Protein 7TGQ (pdb70)

Secondary structure (DSSP, 8-state):
--BB-HHHHTT--TTGGG-SSB--SSSEEEEEEETTEEEE-S-HHHHHHHHT-TT--EEEETTEEEETTTTEETTEEEEEEEPPBGGGS-TT-TTSB-EEEEEE-TTS-EEETT---S--HHHHHHHHHH-TT-EEEEEETTEEEEEETTTTEEEETTT--EEEEEEEEPP--HHHHHHHH-

Foldseek 3Di:
DLAEDLQCLAVHDPCPPNDPYHHDNAQKFKWWQDPNDTHGDDCVQQVQVQQQAPVHQWDCDDNWIAGNVQQAIPHIHMDMRGHAAPLVDDPVSVRHWDKWKWWADPVGDTDTCVVVKPDGSSRVVVCCVVPVQDWDWIDDDNWIWIAGNVQQWIAGPPVRDIIHMDMGTDHDDSVVSVVVND

Radius of gyration: 17.86 Å; Cα contacts (8 Å, |Δi|>4): 336; chains: 1; bounding box: 48×46×39 Å

B-factor: mean 36.48, std 16.71, range [8.72, 125.63]

Solvent-accessible surface area: 10394 Å² total; per-residue (Å²): 99,62,59,0,3,30,76,80,2,87,206,37,22,114,98,69,87,94,21,84,84,30,59,22,84,5,9,2,47,0,12,8,59,107,70,108,86,86,59,53,12,148,107,15,64,75,0,1,121,10,22,14,62,25,56,69,54,107,14,90,11,72,113,102,88,1,40,4,172,106,55,27,4,92,97,35,52,8,65,32,13,22,3,18,8,28,52,63,88,87,105,132,32,80,7,22,9,67,21,18,0,25,60,69,36,102,95,47,74,55,47,75,6,28,128,121,18,97,6,72,11,48,113,0,2,53,65,55,78,97,64,84,64,16,77,8,96,11,81,24,63,106,154,60,32,81,0,23,4,150,41,50,47,9,26,15,95,92,74,155,70,111,66,72,9,27,38,26,1,60,51,33,21,73,168,97,1,95,89,51,79,232

Organism: Homo sapiens (NCBI:txid9606)

GO terms:
  GO:0005737 cytoplasm (C, IDA)
  GO:0045071 negative regulation of viral genome replication (P, IDA)
  GO:0032727 positive regulation of interferon-alpha production (P, IDA)
  GO:0032728 positive regulation of interferon-beta production (P, IDA)
  GO:0043123 positive regulation of canonical NF-kappaB signal transduction (P, IMP)
  GO:1900246 positive regulation of RIG-I signaling pathway (P, IMP)
  GO:0005515 protein binding (F, IPI)
  GO:0009615 response to virus (P, IDA)
  GO:0061014 positive regulation of mRNA catabolic process (P, IDA)
  GO:0005737 cytoplasm (C, EXP)
  GO:0045296 cadherin binding (F, HDA)
  GO:0005829 cytosol (C, IDA)
  GO:0003723 RNA binding (F, HDA)

InterPro domains:
  IPR000571 Zinc finger, CCCH-type [PS50103] (173-194)
  IPR004170 WWE domain [PF02825] (607-679)
  IPR004170 WWE domain [PS50918] (594-681)
  IPR012317 Poly(ADP-ribose) polymerase, catalytic domain [PF00644] (739-852)
  IPR012317 Poly(ADP-ribose) polymerase, catalytic domain [PS51059] (716-902)
  IPR036388 Winged helix-like DNA-binding domain superfamily [G3DSA:1.10.10.10] (1-70)
  IPR037197 WWE domain superfamily [G3DSA:3.30.720.50] (599-689)
  IPR037197 WWE domain superfamily [SSF117839] (595-688)
  IPR040954 ZAP, zinc finger [PF18633] (143-170)
  IPR041360 ZAP, helix turn helix N-terminal domain [PF18606] (5-66)
  IPR051712 Mono-ADP-ribosyltransferase and antiviral protein [PTHR45740] (1-901)
  IPR057602 PARP12-like, CCCH zinc finger tandem [PF25261] (71-117)

CATH classification: 3.30.720.50

Sequence (182 aa):
SEEICLDHLCKGCPLNGSCSKVHFHLPYRWQMLIGKTWTDFEHMETIEKGYCNPGIHLCSVGSYTINFRVMSCDSFPIRRLSTPSSVTKPANSVFTTKWIWYWKNESGTWIQYGENSNVDSSYLESLYQSCPRGVVPFQAGSRNYELSFQGMIQTNIASKTQKDVIRRPTFVPQWYVQQMKR

Structure (mmCIF, N/CA/C/O backbone):
data_7TGQ
#
_entry.id   7TGQ
#
_cell.length_a   89.958
_cell.length_b   89.958
_cell.length_c   52.807
_cell.angle_alpha   90.000
_cell.angle_beta   90.000
_cell.angle_gamma   120.000
#
_symmetry.space_group_name_H-M   'P 3 2 1'
#
loop_
_entity.id
_entity.type
_entity.pdbx_description
1 polymer 'Zinc finger CCCH-type antiviral protein 1'
2 non-polymer 'ZINC ION'
3 non-polymer ADENOSINE-5-DIPHOSPHORIBOSE
4 non-polymer 'ACETATE ION'
5 water water
#
loop_
_atom_site.group_PDB
_atom_site.id
_atom_site.type_symbol
_atom_site.label_atom_id
_atom_site.label_alt_id
_atom_site.label_comp_id
_atom_site.label_asym_id
_atom_site.label_entity_id
_atom_site.label_seq_id
_atom_site.pdbx_PDB_ins_code
_atom_site.Cartn_x
_atom_site.Cartn_y
_atom_site.Cartn_z
_atom_site.occupancy
_atom_site.B_iso_or_equiv
_atom_site.auth_seq_id
_atom_site.auth_comp_id
_atom_site.auth_asym_id
_atom_site.auth_atom_id
_atom_site.pdbx_PDB_model_num
ATOM 1 N N . SER A 1 12 ? 19.97297 -7.53854 -7.95961 1.000 63.47512 509 SER A N 1
ATOM 2 C CA . SER A 1 12 ? 21.44327 -7.55109 -7.83804 1.000 55.94251 509 SER A CA 1
ATOM 3 C C . SER A 1 12 ? 22.07103 -8.36897 -8.96952 1.000 50.01411 509 SER A C 1
ATOM 4 O O . SER A 1 12 ? 21.49555 -9.35367 -9.44404 1.000 54.13984 509 SER A O 1
ATOM 7 N N . GLU A 1 13 ? 23.24248 -7.92985 -9.42621 1.000 47.40939 510 GLU A N 1
ATOM 8 C CA . GLU A 1 13 ? 23.98971 -8.60842 -10.47819 1.000 41.06781 510 GLU A CA 1
ATOM 9 C C . GLU A 1 13 ? 25.21980 -9.34497 -9.92636 1.000 43.72944 510 GLU A C 1
ATOM 10 O O . GLU A 1 13 ? 26.17458 -9.62260 -10.67800 1.000 37.11421 510 GLU A O 1
ATOM 14 N N . GLU A 1 14 ? 25.19667 -9.69160 -8.63423 1.000 34.40902 511 GLU A N 1
ATOM 15 C CA . GLU A 1 14 ? 26.32940 -10.25614 -7.92104 1.000 31.78317 511 GLU A CA 1
ATOM 16 C C . GLU A 1 14 ? 26.12076 -11.74782 -7.68582 1.000 33.85972 511 GLU A C 1
ATOM 17 O O . GLU A 1 14 ? 25.13625 -12.14831 -7.05595 1.000 31.04745 511 GLU A O 1
ATOM 29 N N . ILE A 1 15 ? 27.07660 -12.56415 -8.14640 1.000 27.65937 512 ILE A N 1
ATOM 30 C CA . ILE A 1 15 ? 26.98459 -14.00237 -7.94632 1.000 23.36109 512 ILE A CA 1
ATOM 31 C C . ILE A 1 15 ? 27.13220 -14.32213 -6.46088 1.000 26.77365 512 ILE A C 1
ATOM 32 O O . ILE A 1 15 ? 28.03868 -13.83538 -5.76935 1.000 24.18629 512 ILE A O 1
ATOM 48 N N . CYS A 1 16 ? 26.23074 -15.14881 -5.96267 1.000 23.11550 513 CYS A N 1
ATOM 49 C CA . CYS A 1 16 ? 26.16942 -15.47588 -4.54496 1.000 26.28627 513 CYS A CA 1
ATOM 50 C C . CYS A 1 16 ? 27.33828 -16.33700 -4.13411 1.000 22.62245 513 CYS A C 1
ATOM 51 O O . CYS A 1 16 ? 27.55628 -17.39010 -4.73071 1.000 21.28853 513 CYS A O 1
ATOM 58 N N . LEU A 1 17 ? 28.08575 -15.88532 -3.10799 1.000 25.74253 514 LEU A N 1
ATOM 59 C CA . LEU A 1 17 ? 29.21144 -16.66318 -2.59677 1.000 25.93469 514 LEU A CA 1
ATOM 60 C C . LEU A 1 17 ? 28.72786 -17.89205 -1.83802 1.000 28.25103 514 LEU A C 1
ATOM 61 O O . LEU A 1 17 ? 29.31552 -18.97828 -1.95103 1.000 22.96128 514 LEU A O 1
ATOM 77 N N . ASP A 1 18 ? 27.64991 -17.74317 -1.07124 1.000 26.45178 515 ASP A N 1
ATOM 78 C CA . ASP A 1 18 ? 27.18700 -18.85048 -0.24442 1.000 28.37426 515 ASP A CA 1
ATOM 79 C C . ASP A 1 18 ? 26.76409 -20.03655 -1.09730 1.000 26.89131 515 ASP A C 1
ATOM 80 O O . ASP A 1 18 ? 27.04217 -21.19015 -0.74450 1.000 24.71664 515 ASP A O 1
ATOM 89 N N . HIS A 1 19 ? 26.09015 -19.77443 -2.22254 1.000 24.23347 516 HIS A N 1
ATOM 90 C CA . HIS A 1 19 ? 25.64149 -20.86714 -3.08202 1.000 26.05510 516 HIS A CA 1
ATOM 91 C C . HIS A 1 19 ? 26.81113 -21.68286 -3.60625 1.000 25.63956 516 HIS A C 1
ATOM 92 O O . HIS A 1 19 ? 26.67055 -22.88395 -3.86749 1.000 23.14754 516 HIS A O 1
ATOM 106 N N . LEU A 1 20 ? 27.95762 -21.04443 -3.81950 1.000 26.66208 517 LEU A N 1
ATOM 107 C CA . LEU A 1 20 ? 29.11239 -21.74833 -4.35668 1.000 21.61687 517 LEU A CA 1
ATOM 108 C C . LEU A 1 20 ? 29.75830 -22.60367 -3.28982 1.000 25.05323 517 LEU A C 1
ATOM 109 O O . LEU A 1 20 ? 30.39160 -23.62213 -3.61219 1.000 22.52919 517 LEU A O 1
ATOM 125 N N . CYS A 1 21 ? 29.64113 -22.19494 -2.03798 1.000 22.23960 518 CYS A N 1
ATOM 126 C CA . CYS A 1 21 ? 30.41488 -22.82351 -0.97745 1.000 27.10885 518 CYS A CA 1
ATOM 127 C C . CYS A 1 21 ? 29.49122 -23.78059 -0.21768 1.000 30.93532 518 CYS A C 1
ATOM 128 O O . CYS A 1 21 ? 29.04745 -24.78574 -0.76548 1.000 25.22473 518 CYS A O 1
ATOM 136 N N . LYS A 1 22 ? 29.17174 -23.48221 1.03165 1.000 3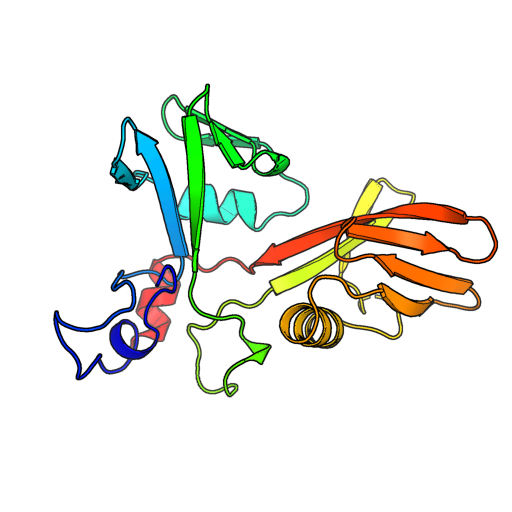0.66479 519 LYS A N 1
ATOM 137 C CA . LYS A 1 22 ? 28.39244 -24.44503 1.80726 1.000 45.36926 519 LYS A CA 1
ATOM 138 C C . LYS A 1 22 ? 26.91517 -24.44083 1.41041 1.000 39.06142 519 LYS A C 1
ATOM 139 O O . LYS A 1 22 ? 26.25489 -25.49006 1.47058 1.000 43.71127 519 LYS A O 1
ATOM 158 N N . GLY A 1 23 ? 26.38618 -23.31015 1.00727 1.000 34.93405 520 GLY A N 1
ATOM 159 C CA . GLY A 1 23 ? 25.01617 -23.22934 0.53064 1.000 33.83691 520 GLY A CA 1
ATOM 160 C C . GLY A 1 23 ? 24.35338 -21.94857 0.98296 1.000 33.20470 520 GLY A C 1
ATOM 161 O O . GLY A 1 23 ? 24.65054 -21.40600 2.04917 1.000 34.39367 520 GLY A O 1
ATOM 165 N N . CYS A 1 24 ? 23.44520 -21.44403 0.15144 1.000 35.32072 521 CYS A N 1
ATOM 166 C CA . CYS A 1 24 ? 22.73010 -20.20929 0.45812 1.000 36.44697 521 CYS A CA 1
ATOM 167 C C . CYS A 1 24 ? 21.46567 -20.52921 1.24418 1.000 43.56466 521 CYS A C 1
ATOM 168 O O . CYS A 1 24 ? 20.57185 -21.21933 0.71378 1.000 42.69673 521 CYS A O 1
ATOM 175 N N . PRO A 1 25 ? 21.33031 -20.04700 2.47526 1.000 45.61794 522 PRO A N 1
ATOM 176 C CA . PRO A 1 25 ? 20.08679 -20.30884 3.21602 1.000 46.68008 522 PRO A CA 1
ATOM 177 C C . PRO A 1 25 ? 18.85178 -19.71729 2.55601 1.000 54.44492 522 PRO A C 1
ATOM 178 O O . PRO A 1 25 ? 17.74984 -20.25797 2.72330 1.000 58.63173 522 PRO A O 1
ATOM 189 N N . LEU A 1 26 ? 19.00258 -18.62412 1.80348 1.000 51.62229 523 LEU A N 1
ATOM 190 C CA . LEU A 1 26 ? 17.86002 -17.95059 1.20081 1.000 54.95350 523 LEU A CA 1
ATOM 191 C C . LEU A 1 26 ? 17.22089 -18.75632 0.06831 1.000 57.36009 523 LEU A C 1
ATOM 192 O O . LEU A 1 26 ? 16.14726 -18.37384 -0.41582 1.000 55.39149 523 LEU A O 1
ATOM 208 N N . ASN A 1 27 ? 17.84557 -19.84432 -0.36978 1.000 51.77811 524 ASN A N 1
ATOM 209 C CA . ASN A 1 27 ? 17.24800 -20.74049 -1.36333 1.000 60.29653 524 ASN A CA 1
ATOM 210 C C . ASN A 1 27 ? 16.88216 -19.90199 -2.58482 1.000 56.63687 524 ASN A C 1
ATOM 211 O O . ASN A 1 27 ? 17.69796 -19.07284 -3.00704 1.000 56.43475 524 ASN A O 1
ATOM 215 N N . GLY A 1 28 ? 15.69236 -20.07138 -3.15948 1.000 59.08868 525 GLY A N 1
ATOM 216 C CA . GLY A 1 28 ? 15.30961 -19.37644 -4.37826 1.000 65.37828 525 GLY A CA 1
ATOM 217 C C . GLY A 1 28 ? 14.87716 -17.93720 -4.22328 1.000 60.47843 525 GLY A C 1
ATOM 218 O O . GLY A 1 28 ? 14.55697 -17.28170 -5.22005 1.000 58.41645 525 GLY A O 1
ATOM 222 N N . SER A 1 29 ? 14.86088 -17.41740 -2.99771 1.000 64.80936 526 SER A N 1
ATOM 223 C CA . SER A 1 29 ? 14.49045 -16.03470 -2.73925 1.000 61.06850 526 SER A CA 1
ATOM 224 C C . SER A 1 29 ? 15.69912 -15.13052 -2.53048 1.000 63.03558 526 SER A C 1
ATOM 225 O O . SER A 1 29 ? 15.52417 -13.95366 -2.20213 1.000 53.82106 526 SER A O 1
ATOM 233 N N . CYS A 1 30 ? 16.91786 -15.65401 -2.70280 1.000 65.60281 527 CYS A N 1
ATOM 234 C CA . CYS A 1 30 ? 18.11509 -14.81768 -2.63130 1.000 61.16695 527 CYS A CA 1
ATOM 235 C C . CYS A 1 30 ? 18.06293 -13.73594 -3.70366 1.000 48.71920 527 CYS A C 1
ATOM 236 O O . CYS A 1 30 ? 17.71426 -13.99875 -4.85591 1.000 44.65126 527 CYS A O 1
ATOM 243 N N . SER A 1 31 ? 18.40448 -12.51150 -3.31537 1.000 46.80632 528 SER A N 1
ATOM 244 C CA . SER A 1 31 ? 18.47442 -11.42424 -4.28363 1.000 46.88601 528 SER A CA 1
ATOM 245 C C . SER A 1 31 ? 19.63308 -11.59405 -5.25543 1.000 49.25158 528 SER A C 1
ATOM 246 O O . SER A 1 31 ? 19.60150 -11.01456 -6.34975 1.000 48.32639 528 SER A O 1
ATOM 254 N N . LYS A 1 32 ? 20.62804 -12.41137 -4.90175 1.000 46.47112 529 LYS A N 1
ATOM 255 C CA . LYS A 1 32 ? 21.83706 -12.57341 -5.69391 1.000 42.60009 529 LYS A CA 1
ATOM 256 C C . LYS A 1 32 ? 21.66233 -13.66197 -6.75300 1.000 40.51255 529 LYS A C 1
ATOM 257 O O . LYS A 1 32 ? 20.71775 -14.46044 -6.73527 1.000 40.00899 529 LYS A O 1
ATOM 276 N N . VAL A 1 33 ? 22.59481 -13.67845 -7.69268 1.000 40.16798 530 VAL A N 1
ATOM 277 C CA . VAL A 1 33 ? 22.60125 -14.67795 -8.74603 1.000 33.13917 530 VAL A CA 1
ATOM 278 C C . VAL A 1 33 ? 23.21884 -15.96917 -8.22669 1.000 33.39554 530 VAL A C 1
ATOM 279 O O . VAL A 1 33 ? 24.24958 -15.96574 -7.55314 1.000 33.88037 530 VAL A O 1
ATOM 292 N N . HIS A 1 34 ? 22.60775 -17.09425 -8.56510 1.000 34.72614 531 HIS A N 1
ATOM 293 C CA . HIS A 1 34 ? 23.12121 -18.41232 -8.19650 1.000 30.55370 531 HIS A CA 1
ATOM 294 C C . HIS A 1 34 ? 23.60552 -19.07897 -9.47056 1.000 32.93263 531 HIS A C 1
ATOM 295 O O . HIS A 1 34 ? 22.80918 -19.32930 -10.38087 1.000 31.21978 531 HIS A O 1
ATOM 309 N N . PHE A 1 35 ? 24.91113 -19.34963 -9.53352 1.000 23.82318 532 PHE A N 1
ATOM 310 C CA . PHE A 1 35 ? 25.53344 -19.93366 -10.69994 1.000 21.33669 532 PHE A CA 1
ATOM 311 C C . PHE A 1 35 ? 26.64589 -20.83163 -10.20002 1.000 25.20002 532 PHE A C 1
ATOM 312 O O . PHE A 1 35 ? 27.17252 -20.63028 -9.09637 1.000 22.93886 532 PHE A O 1
ATOM 329 N N . HIS A 1 36 ? 26.98384 -21.84367 -11.01176 1.000 25.17788 533 HIS A N 1
ATOM 330 C CA . HIS A 1 36 ? 27.93266 -22.84325 -10.55150 1.000 22.72097 533 HIS A CA 1
ATOM 331 C C . HIS A 1 36 ? 29.37999 -22.34908 -10.64994 1.000 20.50790 533 HIS A C 1
ATOM 332 O O . HIS A 1 36 ? 30.28815 -23.03639 -10.17772 1.000 17.97150 533 HIS A O 1
ATOM 346 N N . LEU A 1 37 ? 29.62523 -21.20226 -11.28916 1.000 21.20888 534 LEU A N 1
ATOM 347 C CA . LEU A 1 37 ? 30.94140 -20.61908 -11.45115 1.000 16.38164 534 LEU A CA 1
ATOM 348 C C . LEU A 1 37 ? 30.97763 -19.24338 -10.80103 1.000 19.19695 534 LEU A C 1
ATOM 349 O O . LEU A 1 37 ? 29.93520 -18.59526 -10.64258 1.000 21.38090 534 LEU A O 1
ATOM 365 N N . PRO A 1 38 ? 32.16267 -18.75312 -10.43529 1.000 16.96737 535 PRO A N 1
ATOM 366 C CA . PRO A 1 38 ? 32.26158 -17.39335 -9.92469 1.000 18.43990 535 PRO A CA 1
ATOM 367 C C . PRO A 1 38 ? 32.20486 -16.32664 -11.00136 1.000 18.33544 535 PRO A C 1
ATOM 368 O O . PRO A 1 38 ? 32.43868 -15.16193 -10.68764 1.000 14.80728 535 PRO A O 1
ATOM 379 N N . TYR A 1 39 ? 32.01772 -16.70009 -12.26339 1.000 20.09415 536 TYR A N 1
ATOM 380 C CA . TYR A 1 39 ? 31.81163 -15.76077 -13.35785 1.000 21.70793 536 TYR A CA 1
ATOM 381 C C . TYR A 1 39 ? 30.66590 -16.28700 -14.21830 1.000 27.09054 536 TYR A C 1
ATOM 382 O O . TYR A 1 39 ? 30.45266 -17.50387 -14.32021 1.000 23.30135 536 TYR A O 1
ATOM 400 N N . ARG A 1 40 ? 29.90207 -15.37039 -14.80189 1.000 23.16058 537 ARG A N 1
ATOM 401 C CA . ARG A 1 40 ? 28.83765 -15.75897 -15.74416 1.000 27.87973 537 ARG A CA 1
ATOM 402 C C . ARG A 1 40 ? 28.80716 -14.80711 -16.93078 1.000 25.29128 537 ARG A C 1
AT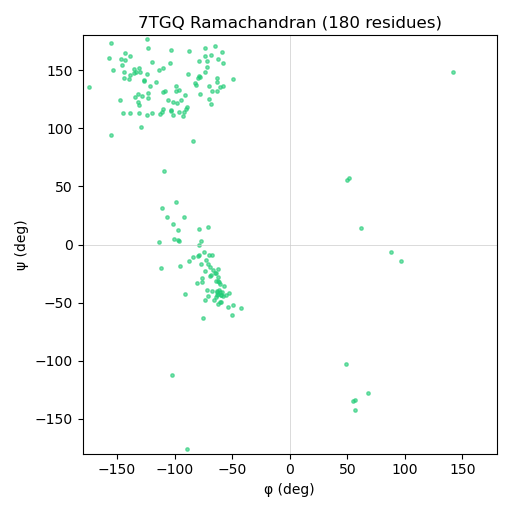OM 403 O O . ARG A 1 40 ? 28.47276 -13.63046 -16.77971 1.000 26.76934 537 ARG A O 1
ATOM 424 N N . TRP A 1 41 ? 29.14370 -15.31164 -18.09994 1.000 23.22267 538 TRP A N 1
ATOM 425 C CA . TRP A 1 41 ? 29.25630 -14.48967 -19.29926 1.000 24.70053 538 TRP A CA 1
ATOM 426 C C . TRP A 1 41 ? 27.95609 -14.57813 -20.08092 1.000 37.70291 538 TRP A C 1
ATOM 427 O O . TRP A 1 41 ? 27.44986 -15.68561 -20.32444 1.000 31.34005 538 TRP A O 1
ATOM 448 N N . GLN A 1 42 ? 27.43778 -13.41717 -20.50675 1.000 36.72967 539 GLN A N 1
ATOM 449 C CA . GLN A 1 42 ? 26.10367 -13.34887 -21.09495 1.000 40.76361 539 GLN A CA 1
ATOM 450 C C . GLN A 1 42 ? 26.04602 -12.32057 -22.21860 1.000 44.38617 539 GLN A C 1
ATOM 451 O O . GLN A 1 42 ? 26.76041 -11.31632 -22.19142 1.000 36.44875 539 GLN A O 1
ATOM 465 N N . MET A 1 43 ? 25.18725 -12.60171 -23.21490 1.000 48.65363 540 MET A N 1
ATOM 466 C CA . MET A 1 43 ? 24.87750 -11.70588 -24.32207 1.000 47.47075 540 MET A CA 1
ATOM 467 C C . MET A 1 43 ? 23.45191 -11.20460 -24.15981 1.000 52.59684 540 MET A C 1
ATOM 468 O O . MET A 1 43 ? 22.60791 -11.87905 -23.55791 1.000 52.25016 540 MET A O 1
ATOM 472 N N . LEU A 1 44 ? 23.18684 -10.00221 -24.67703 1.000 55.48564 541 LEU A N 1
ATOM 473 C CA . LEU A 1 44 ? 21.86202 -9.39035 -24.57133 1.000 57.05815 541 LEU A CA 1
ATOM 474 C C . LEU A 1 44 ? 21.14635 -9.56680 -25.90378 1.000 57.70878 541 LEU A C 1
ATOM 475 O O . LEU A 1 44 ? 21.55346 -8.97426 -26.90886 1.000 60.75466 541 LEU A O 1
ATOM 491 N N . ILE A 1 45 ? 20.10275 -10.39992 -25.91030 1.000 60.78844 542 ILE A N 1
ATOM 492 C CA . ILE A 1 45 ? 19.28771 -10.67129 -27.09441 1.000 65.73915 542 ILE A CA 1
ATOM 493 C C . ILE A 1 45 ? 17.87263 -10.24176 -26.75140 1.000 66.28015 542 ILE A C 1
ATOM 494 O O . ILE A 1 45 ? 17.22097 -10.84599 -25.88580 1.000 64.06553 542 ILE A O 1
ATOM 510 N N . GLY A 1 46 ? 17.40146 -9.19872 -27.41813 1.000 63.95681 543 GLY A N 1
ATOM 511 C CA . GLY A 1 46 ? 16.10411 -8.66073 -27.07014 1.000 68.56532 543 GLY A CA 1
ATOM 512 C C . GLY A 1 46 ? 16.18187 -8.03374 -25.70570 1.000 61.86646 543 GLY A C 1
ATOM 513 O O . GLY A 1 46 ? 17.04853 -7.19152 -25.45019 1.000 59.80064 543 GLY A O 1
ATOM 517 N N . LYS A 1 47 ? 15.26147 -8.43093 -24.81999 1.000 62.77453 544 LYS A N 1
ATOM 518 C CA . LYS A 1 47 ? 15.24345 -7.97201 -23.43814 1.000 59.79708 544 LYS A CA 1
ATOM 519 C C . LYS A 1 47 ? 15.59227 -9.10716 -22.48049 1.000 65.53630 544 LYS A C 1
ATOM 520 O O . LYS A 1 47 ? 15.10371 -9.14625 -21.34693 1.000 63.72648 544 LYS A O 1
ATOM 524 N N . THR A 1 48 ? 16.42972 -10.04514 -22.93082 1.000 67.63675 545 THR A N 1
ATOM 525 C CA . THR A 1 48 ? 16.85008 -11.18557 -22.12125 1.000 65.99914 545 THR A CA 1
ATOM 526 C C . THR A 1 48 ? 18.35835 -11.38162 -22.23923 1.000 57.72897 545 THR A C 1
ATOM 527 O O . THR A 1 48 ? 18.89874 -11.45883 -23.35110 1.000 54.02843 545 THR A O 1
ATOM 538 N N . TRP A 1 49 ? 19.02973 -11.43306 -21.08807 1.000 53.74396 546 TRP A N 1
ATOM 539 C CA . TRP A 1 49 ? 20.43995 -11.78273 -21.03186 1.000 47.85043 546 TRP A CA 1
ATOM 540 C C . TRP A 1 49 ? 20.59337 -13.29242 -21.17326 1.000 45.01233 546 TRP A C 1
ATOM 541 O O . TRP A 1 49 ? 19.93820 -14.07108 -20.46255 1.000 40.82371 546 TRP A O 1
ATOM 562 N N . THR A 1 50 ? 21.46503 -13.70852 -22.07677 1.000 40.94341 547 THR A N 1
ATOM 563 C CA . THR A 1 50 ? 21.57126 -15.11348 -22.45144 1.000 45.08636 547 THR A CA 1
ATOM 564 C C . THR A 1 50 ? 22.98347 -15.63179 -22.22792 1.000 43.76739 547 THR A C 1
ATOM 565 O O . THR A 1 50 ? 23.95380 -15.02098 -22.68887 1.000 44.24658 547 THR A O 1
ATOM 576 N N . ASP A 1 51 ? 23.08619 -16.77208 -21.54642 1.000 44.00543 548 ASP A N 1
ATOM 577 C CA . ASP A 1 51 ? 24.38179 -17.37482 -21.22996 1.000 35.58556 548 ASP A CA 1
ATOM 578 C C . ASP A 1 51 ? 25.10282 -17.77203 -22.49464 1.000 36.17186 548 ASP A C 1
ATOM 579 O O . ASP A 1 51 ? 24.51814 -18.40464 -23.36755 1.000 44.35375 548 ASP A O 1
ATOM 588 N N . PHE A 1 52 ? 26.37526 -17.40666 -22.59949 1.000 31.04943 549 PHE A N 1
ATOM 589 C CA . PHE A 1 52 ? 27.20097 -18.02479 -23.62500 1.000 38.34518 549 PHE A CA 1
ATOM 590 C C . PHE A 1 52 ? 27.35183 -19.50462 -23.32364 1.000 40.33940 549 PHE A C 1
ATOM 591 O O . PHE A 1 52 ? 26.95252 -19.97709 -22.25557 1.000 40.20417 549 PHE A O 1
ATOM 608 N N . GLU A 1 53 ? 27.92192 -20.23803 -24.28523 1.000 44.89068 550 GLU A N 1
ATOM 609 C CA . GLU A 1 53 ? 28.10921 -21.66991 -24.11716 1.000 48.03033 550 GLU A CA 1
ATOM 610 C C . GLU A 1 53 ? 29.46400 -21.98596 -23.49858 1.000 43.42806 550 GLU A C 1
ATOM 611 O O . GLU A 1 53 ? 29.55704 -22.84410 -22.61374 1.000 42.91219 550 GLU A O 1
ATOM 623 N N . HIS A 1 54 ? 30.51739 -21.30808 -23.95263 1.000 35.28820 551 HIS A N 1
ATOM 624 C CA . HIS A 1 54 ? 31.86763 -21.64784 -23.54491 1.000 36.01945 551 HIS A CA 1
ATOM 625 C C . HIS A 1 54 ? 32.41405 -20.55899 -22.62601 1.000 31.31707 551 HIS A C 1
ATOM 626 O O . HIS A 1 54 ? 33.39177 -19.86885 -22.95837 1.000 33.18621 551 HIS A O 1
ATOM 640 N N . MET A 1 55 ? 31.76131 -20.40973 -21.47621 1.000 25.68011 552 MET A N 1
ATOM 641 C CA . MET A 1 55 ? 32.15325 -19.40092 -20.50022 1.000 27.59575 552 MET A CA 1
ATOM 642 C C . MET A 1 55 ? 33.63524 -19.47781 -20.13956 1.000 26.30457 552 MET A C 1
ATOM 643 O O . MET A 1 55 ? 34.28965 -18.44767 -20.01525 1.000 21.84197 552 MET A O 1
ATOM 657 N N . GLU A 1 56 ? 34.17975 -20.68166 -19.96401 1.000 18.41840 553 GLU A N 1
ATOM 658 C CA . GLU A 1 56 ? 35.54336 -20.79837 -19.49168 1.000 22.20539 553 GLU A CA 1
ATOM 659 C C . GLU A 1 56 ? 36.51953 -20.28406 -20.54010 1.000 25.07368 553 GLU A C 1
ATOM 660 O O . GLU A 1 56 ? 37.53197 -19.66024 -20.20381 1.000 18.19207 553 GLU A O 1
ATOM 672 N N . THR A 1 57 ? 36.26854 -20.58316 -21.82527 1.000 25.58121 554 THR A N 1
ATOM 673 C CA . THR A 1 57 ? 37.16455 -20.08799 -22.87686 1.000 23.43499 554 THR A CA 1
ATOM 674 C C . THR A 1 57 ? 37.15030 -18.56785 -22.92054 1.000 16.85274 554 THR A C 1
ATOM 675 O O . THR A 1 57 ? 38.20338 -17.92275 -23.01151 1.000 29.55175 554 THR A O 1
ATOM 686 N N . ILE A 1 58 ? 35.96180 -17.98980 -22.81800 1.000 18.14464 555 ILE A N 1
ATOM 687 C CA . ILE A 1 58 ? 35.82682 -16.53824 -22.79137 1.000 26.81341 555 ILE A CA 1
ATOM 688 C C . ILE A 1 58 ? 36.58310 -15.96072 -21.60716 1.000 28.11261 555 ILE A C 1
ATOM 689 O O . ILE A 1 58 ? 37.35271 -15.00644 -21.75923 1.000 27.68481 555 ILE A O 1
ATOM 705 N N . GLU A 1 59 ? 36.35382 -16.52063 -20.41105 1.000 23.35757 556 GLU A N 1
ATOM 706 C CA . GLU A 1 59 ? 37.02018 -16.03491 -19.20564 1.000 19.72378 556 GLU A CA 1
ATOM 707 C C . GLU A 1 59 ? 38.51372 -16.12491 -19.34422 1.000 19.74393 556 GLU A C 1
ATOM 708 O O . GLU A 1 59 ? 39.24406 -15.19009 -18.92432 1.000 22.04922 556 GLU A O 1
ATOM 720 N N . LYS A 1 60 ? 39.00335 -17.23323 -19.92534 1.000 16.65574 557 LYS A N 1
ATOM 721 C CA . LYS A 1 60 ? 40.44629 -17.37546 -20.10056 1.000 18.36509 557 LYS A CA 1
ATOM 722 C C . LYS A 1 60 ? 40.98008 -16.27303 -20.97521 1.000 28.47251 557 LYS A C 1
ATOM 723 O O . LYS A 1 60 ? 42.12588 -15.82334 -20.78021 1.000 29.14939 557 LYS A O 1
ATOM 742 N N . GLY A 1 61 ? 40.17654 -15.83977 -21.94866 1.000 29.02746 558 GLY A N 1
ATOM 743 C CA . GLY A 1 61 ? 40.62287 -14.74767 -22.80073 1.000 36.06519 558 GLY A CA 1
ATOM 744 C C . GLY A 1 61 ? 40.58286 -13.41400 -22.07865 1.000 29.14307 558 GLY A C 1
ATOM 745 O O . GLY A 1 61 ? 41.55330 -12.64276 -22.11583 1.000 32.31579 558 GLY A O 1
ATOM 749 N N . TYR A 1 62 ? 39.46023 -13.13772 -21.40254 1.000 23.46157 559 TYR A N 1
ATOM 750 C CA . TYR A 1 62 ? 39.33957 -11.94894 -20.57922 1.000 27.15127 559 TYR A CA 1
ATOM 751 C C . TYR A 1 62 ? 40.52620 -11.78941 -19.62813 1.000 30.22015 559 TYR A C 1
ATOM 752 O O . TYR A 1 62 ? 41.16495 -10.73568 -19.58843 1.000 30.43213 559 TYR A O 1
ATOM 770 N N . CYS A 1 63 ? 40.84671 -12.83047 -18.86583 1.000 24.69255 560 CYS A N 1
ATOM 771 C CA . CYS A 1 63 ? 41.88814 -12.73233 -17.84720 1.000 23.12311 560 CYS A CA 1
ATOM 772 C C . CYS A 1 63 ? 43.27257 -12.53616 -18.40565 1.000 28.91180 560 CYS A C 1
ATOM 773 O O . CYS A 1 63 ? 44.18811 -12.28317 -17.61396 1.000 31.96973 560 CYS A O 1
ATOM 781 N N . ASN A 1 64 ? 43.47477 -12.64701 -19.72231 1.000 27.48298 561 ASN A N 1
ATOM 782 C CA . ASN A 1 64 ? 44.76082 -12.26866 -20.29413 1.000 29.90211 561 ASN A CA 1
ATOM 783 C C . ASN A 1 64 ? 44.70851 -10.78937 -20.66801 1.000 28.12177 561 ASN A C 1
ATOM 784 O O . ASN A 1 64 ? 43.86610 -10.38811 -21.49550 1.000 32.63649 561 ASN A O 1
ATOM 795 N N . PRO A 1 65 ? 45.52834 -9.94133 -20.05888 1.000 24.36445 562 PRO A N 1
ATOM 796 C CA . PRO A 1 65 ? 45.40001 -8.50398 -20.35163 1.000 29.22553 562 PRO A CA 1
ATOM 797 C C . PRO A 1 65 ? 45.83216 -8.16448 -21.76929 1.000 30.19926 562 PRO A C 1
ATOM 798 O O . PRO A 1 65 ? 45.37580 -7.15663 -22.31186 1.000 33.75461 562 PRO A O 1
ATOM 809 N N . GLY A 1 66 ? 46.72664 -8.94742 -22.35874 1.000 27.89362 563 GLY A N 1
ATOM 810 C CA . GLY A 1 66 ? 47.13073 -8.72294 -23.72634 1.000 35.72753 563 GLY A CA 1
ATOM 811 C C . GLY A 1 66 ? 46.17631 -9.21943 -24.77350 1.000 35.72477 563 GLY A C 1
ATOM 812 O O . GLY A 1 66 ? 46.56526 -9.30849 -25.94076 1.000 39.76026 563 GLY A O 1
ATOM 816 N N . ILE A 1 67 ? 44.95103 -9.57274 -24.38778 1.000 27.63213 564 ILE A N 1
ATOM 817 C CA . ILE A 1 67 ? 43.96447 -10.16088 -25.27683 1.000 29.96144 564 ILE A CA 1
ATOM 818 C C . ILE A 1 67 ? 42.68328 -9.39105 -25.09756 1.000 31.36500 564 ILE A C 1
ATOM 819 O O . ILE A 1 67 ? 42.07460 -9.44481 -24.02409 1.000 37.03314 564 ILE A O 1
ATOM 835 N N . HIS A 1 68 ? 42.26703 -8.65768 -26.14201 1.000 30.24642 565 HIS A N 1
ATOM 836 C CA . HIS A 1 68 ? 40.97533 -7.98671 -26.11557 1.000 29.45256 565 HIS A CA 1
ATOM 837 C C . HIS A 1 68 ? 40.00722 -8.54819 -27.11985 1.000 31.81834 565 HIS A C 1
ATOM 838 O O . HIS A 1 68 ? 38.87777 -8.05500 -27.20055 1.000 36.24782 565 HIS A O 1
ATOM 852 N N . LEU A 1 69 ? 40.41140 -9.58370 -27.86526 1.000 35.22420 566 LEU A N 1
ATOM 853 C CA . LEU A 1 69 ? 39.57345 -10.24080 -28.86909 1.000 35.17677 566 LEU A CA 1
ATOM 854 C C . LEU A 1 69 ? 39.42876 -11.70940 -28.52442 1.000 35.11718 566 LEU A C 1
ATOM 855 O O . LEU A 1 69 ? 40.40037 -12.35770 -28.15972 1.000 34.60640 566 LEU A O 1
ATOM 871 N N . CYS A 1 70 ? 38.21995 -12.22852 -28.64111 1.000 32.96290 567 CYS A N 1
ATOM 872 C CA . CYS A 1 70 ? 37.96527 -13.63863 -28.34809 1.000 39.23172 567 CYS A CA 1
ATOM 873 C C . CYS A 1 70 ? 36.90219 -14.18694 -29.29927 1.000 39.28747 567 CYS A C 1
ATOM 874 O O . CYS A 1 70 ? 35.73418 -13.80146 -29.22726 1.000 37.86964 567 CYS A O 1
ATOM 882 N N . SER A 1 71 ? 37.29345 -15.09909 -30.17330 1.000 38.07883 568 SER A N 1
ATOM 883 C CA . SER A 1 71 ? 36.35252 -15.74389 -31.08484 1.000 51.54555 568 SER A CA 1
ATOM 884 C C . SER A 1 71 ? 35.85218 -17.01124 -30.39952 1.000 50.54376 568 SER A C 1
ATOM 885 O O . SER A 1 71 ? 36.62849 -17.92663 -30.11197 1.000 46.89706 568 SER A O 1
ATOM 893 N N . VAL A 1 72 ? 34.56694 -17.03709 -30.08323 1.000 48.58793 569 VAL A N 1
ATOM 894 C CA . VAL A 1 72 ? 33.93428 -18.18275 -29.44726 1.000 58.93858 569 VAL A CA 1
ATOM 895 C C . VAL A 1 72 ? 32.65919 -18.48772 -30.22434 1.000 69.90357 569 VAL A C 1
ATOM 896 O O . VAL A 1 72 ? 31.84051 -17.58970 -30.45220 1.000 69.88092 569 VAL A O 1
ATOM 909 N N . GLY A 1 73 ? 32.48582 -19.75128 -30.61877 1.000 71.32410 570 GLY A N 1
ATOM 910 C CA . GLY A 1 73 ? 31.43602 -20.06545 -31.56901 1.000 64.41785 570 GLY A CA 1
ATOM 911 C C . GLY A 1 73 ? 31.63124 -19.23464 -32.82620 1.000 66.18189 570 GLY A C 1
ATOM 912 O O . GLY A 1 73 ? 32.76399 -18.98497 -33.29045 1.000 56.97534 570 GLY A O 1
ATOM 916 N N . SER A 1 74 ? 30.50799 -18.78709 -33.39225 1.000 73.98781 571 SER A N 1
ATOM 917 C CA . SER A 1 74 ? 30.55688 -17.85050 -34.51406 1.000 79.68783 571 SER A CA 1
ATOM 918 C C . SER A 1 74 ? 30.79497 -16.41608 -34.05045 1.000 81.48725 571 SER A C 1
ATOM 919 O O . SER A 1 74 ? 31.05428 -15.53583 -34.88832 1.000 72.52109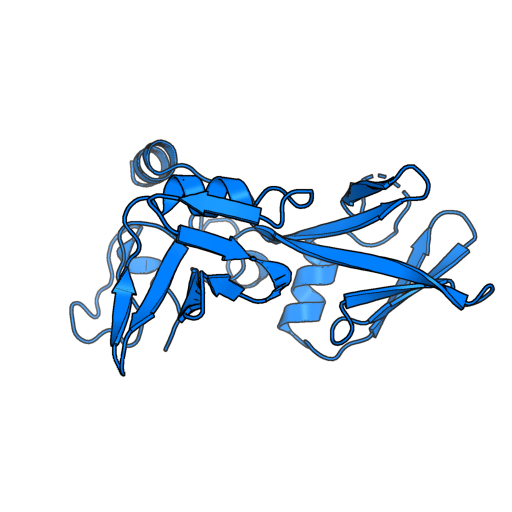 571 SER A O 1
ATOM 923 N N . TYR A 1 75 ? 30.72682 -16.17659 -32.73705 1.000 81.81239 572 TYR A N 1
ATOM 924 C CA . TYR A 1 75 ? 30.81667 -14.83153 -32.19362 1.000 79.42463 572 TYR A CA 1
ATOM 925 C C . TYR A 1 75 ? 32.26694 -14.34967 -32.12524 1.000 70.15858 572 TYR A C 1
ATOM 926 O O . TYR A 1 75 ? 33.17955 -15.12508 -31.81739 1.000 65.48667 572 TYR A O 1
ATOM 944 N N . THR A 1 76 ? 32.47022 -13.04669 -32.39125 1.000 71.00705 573 THR A N 1
ATOM 945 C CA . THR A 1 76 ? 33.73317 -12.34719 -32.13730 1.000 63.48356 573 THR A CA 1
ATOM 946 C C . THR A 1 76 ? 33.50613 -11.35590 -31.00075 1.000 53.25350 573 THR A C 1
ATOM 947 O O . THR A 1 76 ? 32.76581 -10.38559 -31.16779 1.000 54.74802 573 THR A O 1
ATOM 958 N N . ILE A 1 77 ? 34.15305 -11.58576 -29.85845 1.000 49.44425 574 ILE A N 1
ATOM 959 C CA . ILE A 1 77 ? 33.94921 -10.80486 -28.64526 1.000 46.11183 574 ILE A CA 1
ATOM 960 C C . ILE A 1 77 ? 35.04757 -9.76307 -28.52383 1.000 34.83169 574 ILE A C 1
ATOM 961 O O . ILE A 1 77 ? 36.24007 -10.07483 -28.66927 1.000 33.14759 574 ILE A O 1
ATOM 977 N N . ASN A 1 78 ? 34.64255 -8.52730 -28.24097 1.000 45.84454 575 ASN A N 1
ATOM 978 C CA . ASN A 1 78 ? 35.56062 -7.43664 -27.94425 1.000 42.41476 575 ASN A CA 1
ATOM 979 C C . ASN A 1 78 ? 35.37517 -7.06886 -26.48631 1.000 36.12976 575 ASN A C 1
ATOM 980 O O . ASN A 1 78 ? 34.31639 -6.54809 -26.09886 1.000 38.50073 575 ASN A O 1
ATOM 991 N N . PHE A 1 79 ? 36.40894 -7.33440 -25.68490 1.000 34.09479 576 PHE A N 1
ATOM 992 C CA . PHE A 1 79 ? 36.30589 -7.06024 -24.25307 1.000 38.06439 576 PHE A CA 1
ATOM 993 C C . PHE A 1 79 ? 36.30439 -5.55589 -23.95688 1.000 41.73417 576 PHE A C 1
ATOM 994 O O . PHE A 1 79 ? 35.48251 -5.07925 -23.16013 1.000 44.75154 576 PHE A O 1
ATOM 1011 N N . ARG A 1 80 ? 37.19966 -4.79534 -24.60114 1.000 42.08364 577 ARG A N 1
ATOM 1012 C CA . ARG A 1 80 ? 37.19829 -3.33374 -24.47656 1.000 39.89438 577 ARG A CA 1
ATOM 1013 C C . ARG A 1 80 ? 35.78773 -2.77041 -24.51913 1.000 40.24277 577 ARG A C 1
ATOM 1014 O O . ARG A 1 80 ? 35.33914 -2.07142 -23.60333 1.000 46.55482 577 ARG A O 1
ATOM 1035 N N . VAL A 1 81 ? 35.04811 -3.10469 -25.57072 1.000 42.14283 578 VAL A N 1
ATOM 1036 C CA . VAL A 1 81 ? 33.70246 -2.57334 -25.75415 1.000 43.87694 578 VAL A CA 1
ATOM 1037 C C . VAL A 1 81 ? 32.62710 -3.38845 -25.06422 1.000 45.43761 578 VAL A C 1
ATOM 1038 O O . VAL A 1 81 ? 31.49435 -2.89523 -24.91139 1.000 44.00330 578 VAL A O 1
ATOM 1051 N N . MET A 1 82 ? 32.93778 -4.61246 -24.63210 1.000 50.26212 579 MET A N 1
ATOM 1052 C CA . MET A 1 82 ? 31.95238 -5.53107 -24.06801 1.000 41.33079 579 MET A CA 1
ATOM 1053 C C . MET A 1 82 ? 30.73661 -5.63286 -24.98222 1.000 47.72135 579 MET A C 1
ATOM 1054 O O . MET A 1 82 ? 29.58223 -5.43756 -24.58468 1.000 47.78344 579 MET A O 1
ATOM 1068 N N . SER A 1 83 ? 31.02553 -5.98792 -26.22402 1.000 47.13858 580 SER A N 1
ATOM 1069 C CA . SER A 1 83 ? 29.99897 -6.31881 -27.19186 1.000 53.16381 580 SER A CA 1
ATOM 1070 C C . SER A 1 83 ? 30.53155 -7.45831 -28.03664 1.000 47.63061 580 SER A C 1
ATOM 1071 O O . SER A 1 83 ? 31.73755 -7.73400 -28.05982 1.000 46.56276 580 SER A O 1
ATOM 1079 N N . CYS A 1 84 ? 29.62084 -8.10081 -28.75110 1.000 52.89127 581 CYS A N 1
ATOM 1080 C CA . CYS A 1 84 ? 30.00303 -9.12025 -29.70988 1.000 60.64090 581 CYS A CA 1
ATOM 1081 C C . CYS A 1 84 ? 29.14672 -8.99206 -30.96168 1.000 64.56067 581 CYS A C 1
ATOM 1082 O O . CYS A 1 84 ? 27.95064 -8.69872 -30.86944 1.000 64.97399 581 CYS A O 1
ATOM 1090 N N . ASP A 1 85 ? 29.75961 -9.23169 -32.12717 1.000 62.30391 582 ASP A N 1
ATOM 1091 C CA . ASP A 1 85 ? 29.09928 -8.93609 -33.39698 1.000 65.71810 582 ASP A CA 1
ATOM 1092 C C . ASP A 1 85 ? 28.54633 -7.52396 -33.29516 1.000 61.56209 582 ASP A C 1
ATOM 1093 O O . ASP A 1 85 ? 29.29467 -6.54422 -33.37365 1.000 68.71101 582 ASP A O 1
ATOM 1097 N N . SER A 1 86 ? 27.23657 -7.41221 -33.08590 1.000 60.41410 583 SER A N 1
ATOM 1098 C CA . SER A 1 86 ? 26.64761 -6.15580 -32.64959 1.000 67.44196 583 SER A CA 1
ATOM 1099 C C . SER A 1 86 ? 26.10791 -6.21461 -31.22717 1.000 66.55876 583 SER A C 1
ATOM 1100 O O . SER A 1 86 ? 25.95972 -5.15594 -30.59915 1.000 61.92849 583 SER A O 1
ATOM 1104 N N . PHE A 1 87 ? 25.85063 -7.41967 -30.69917 1.000 62.23769 584 PHE A N 1
ATOM 1105 C CA . PHE A 1 87 ? 25.16737 -7.56534 -29.42084 1.000 60.75030 584 PHE A CA 1
ATOM 1106 C C . PHE A 1 87 ? 26.07050 -7.20184 -28.23167 1.000 59.69944 584 PHE A C 1
ATOM 1107 O O . PHE A 1 87 ? 27.28941 -7.38898 -28.27289 1.000 59.17635 584 PHE A O 1
ATOM 1111 N N . PRO A 1 88 ? 25.49035 -6.67073 -27.15810 1.000 54.17281 585 PRO A N 1
ATOM 1112 C CA . PRO A 1 88 ? 26.28172 -6.31800 -25.97836 1.000 52.15505 585 PRO A CA 1
ATOM 1113 C C . PRO A 1 88 ? 26.40175 -7.48513 -25.01095 1.000 53.01927 585 PRO A C 1
ATOM 1114 O O . PRO A 1 88 ? 25.48359 -8.29672 -24.85375 1.000 51.80409 585 PRO A O 1
ATOM 1125 N N . ILE A 1 89 ? 27.55229 -7.54462 -24.33997 1.000 49.64331 586 ILE A N 1
ATOM 1126 C CA . ILE A 1 89 ? 27.85307 -8.65365 -23.44823 1.000 43.72569 586 ILE A CA 1
ATOM 1127 C C . ILE A 1 89 ? 28.14946 -8.13083 -22.04841 1.000 42.64193 586 ILE A C 1
ATOM 1128 O O . ILE A 1 89 ? 28.32079 -6.93351 -21.81016 1.000 34.66133 586 ILE A O 1
ATOM 1144 N N . ARG A 1 90 ? 28.21000 -9.07181 -21.11400 1.000 40.12869 587 ARG A N 1
ATOM 1145 C CA . ARG A 1 90 ? 28.50679 -8.75059 -19.73009 1.000 33.21080 587 ARG A CA 1
ATOM 1146 C C . ARG A 1 90 ? 29.07064 -9.98185 -19.03186 1.000 36.10516 587 ARG A C 1
ATOM 1147 O O . ARG A 1 90 ? 28.90165 -11.12548 -19.50137 1.000 28.55756 587 ARG A O 1
ATOM 1168 N N . ARG A 1 91 ? 29.74779 -9.72327 -17.90156 1.000 30.04673 588 ARG A N 1
ATOM 1169 C CA . ARG A 1 91 ? 30.38293 -10.75627 -17.07408 1.000 25.67760 588 ARG A CA 1
ATOM 1170 C C . ARG A 1 91 ? 29.92636 -10.52816 -15.64475 1.000 26.83082 588 ARG A C 1
ATOM 1171 O O . ARG A 1 91 ? 30.41939 -9.60688 -14.99169 1.000 26.39904 588 ARG A O 1
ATOM 1192 N N . LEU A 1 92 ? 28.95970 -11.32063 -15.18205 1.000 23.61601 589 LEU A N 1
ATOM 1193 C CA . LEU A 1 92 ? 28.61308 -11.30193 -13.76988 1.000 23.25889 589 LEU A CA 1
ATOM 1194 C C . LEU A 1 92 ? 29.73157 -11.97347 -12.96636 1.000 20.65132 589 LEU A C 1
ATOM 1195 O O . LEU A 1 92 ? 30.48101 -12.77742 -13.49524 1.000 22.13578 589 LEU A O 1
ATOM 1211 N N . SER A 1 93 ? 29.80926 -11.64590 -11.67543 1.000 19.24480 590 SER A N 1
ATOM 1212 C CA . SER A 1 93 ? 30.98846 -11.93742 -10.88141 1.000 24.58851 590 SER A CA 1
ATOM 1213 C C . SER A 1 93 ? 30.63558 -12.08105 -9.41741 1.000 22.83364 590 SER A C 1
ATOM 1214 O O . SER A 1 93 ? 29.69369 -11.45857 -8.93162 1.000 22.91771 590 SER A O 1
ATOM 1222 N N . THR A 1 94 ? 31.40349 -12.91216 -8.71795 1.000 15.54215 591 THR A N 1
ATOM 1223 C CA . THR A 1 94 ? 31.41610 -12.82951 -7.27638 1.000 15.28402 591 THR A CA 1
ATOM 1224 C C . THR A 1 94 ? 32.06955 -11.53311 -6.85249 1.000 16.84111 591 THR A C 1
ATOM 1225 O O . THR A 1 94 ? 32.79630 -10.91791 -7.62471 1.000 21.27263 591 THR A O 1
ATOM 1236 N N . PRO A 1 95 ? 31.87360 -11.12077 -5.61416 1.000 18.91252 592 PRO A N 1
ATOM 1237 C CA . PRO A 1 95 ? 32.49712 -9.87794 -5.13641 1.000 18.97746 592 PRO A CA 1
ATOM 1238 C C . PRO A 1 95 ? 34.00625 -9.90453 -5.25310 1.000 21.75182 592 PRO A C 1
ATOM 1239 O O . PRO A 1 95 ? 34.64639 -10.96514 -5.23808 1.000 14.94586 592 PRO A O 1
ATOM 1250 N N . SER A 1 96 ? 34.57928 -8.70167 -5.31256 1.000 21.60079 593 SER A N 1
ATOM 1251 C CA . SER A 1 96 ? 36.02962 -8.56946 -5.29646 1.000 16.98865 593 SER A CA 1
ATOM 1252 C C . SER A 1 96 ? 36.61123 -9.08255 -3.99905 1.000 17.84318 593 SER A C 1
ATOM 1253 O O . SER A 1 96 ? 36.04695 -8.87876 -2.91274 1.000 18.60349 593 SER A O 1
ATOM 1261 N N . SER A 1 97 ? 37.77769 -9.71610 -4.10443 1.000 19.25224 594 SER A N 1
ATOM 1262 C CA . SER A 1 97 ? 38.36490 -10.40092 -2.97131 1.000 13.72583 594 SER A CA 1
ATOM 1263 C C . SER A 1 97 ? 38.72955 -9.48410 -1.85342 1.000 18.32981 594 SER A C 1
ATOM 1264 O O . SER A 1 97 ? 38.78586 -9.95151 -0.71879 1.000 17.16976 594 SER A O 1
ATOM 1272 N N . VAL A 1 98 ? 38.97597 -8.19881 -2.12468 1.000 16.90543 595 VAL A N 1
ATOM 1273 C CA . VAL A 1 98 ? 39.31545 -7.30941 -1.02978 1.000 19.18790 595 VAL A CA 1
ATOM 1274 C C . VAL A 1 98 ? 38.10222 -6.96454 -0.17767 1.000 18.05687 595 VAL A C 1
ATOM 1275 O O . VAL A 1 98 ? 38.25373 -6.29119 0.85956 1.000 27.91721 595 VAL A O 1
ATOM 1288 N N . THR A 1 99 ? 36.90802 -7.37795 -0.57711 1.000 17.88875 596 THR A N 1
ATOM 1289 C CA . THR A 1 99 ? 35.69154 -7.04286 0.14252 1.000 19.85352 596 THR A CA 1
ATOM 1290 C C . THR A 1 99 ? 35.25753 -8.14591 1.09586 1.000 22.54298 596 THR A C 1
ATOM 1291 O O . THR A 1 99 ? 34.21484 -8.01447 1.73315 1.000 23.61651 596 THR A O 1
ATOM 1302 N N . LYS A 1 100 ? 36.03296 -9.21323 1.23087 1.000 22.71344 597 LYS A N 1
ATOM 1303 C CA . LYS A 1 100 ? 35.67990 -10.34765 2.07772 1.000 21.25453 597 LYS A CA 1
ATOM 1304 C C . LYS A 1 100 ? 36.95673 -10.92547 2.65771 1.000 24.46857 597 LYS A C 1
ATOM 1305 O O . LYS A 1 100 ? 38.04635 -10.71716 2.10518 1.000 26.83784 597 LYS A O 1
ATOM 1324 N N . PRO A 1 101 ? 36.85096 -11.67654 3.74282 1.000 24.37151 598 PRO A N 1
ATOM 1325 C CA . PRO A 1 101 ? 38.04221 -12.31180 4.31603 1.000 24.88630 598 PRO A CA 1
ATOM 1326 C C . PRO A 1 101 ? 38.74270 -13.24179 3.33296 1.000 31.40520 598 PRO A C 1
ATOM 1327 O O . PRO A 1 101 ? 38.21960 -13.61866 2.28932 1.000 25.36035 598 PRO A O 1
ATOM 1338 N N . ALA A 1 102 ? 39.97592 -13.61531 3.68334 1.000 30.80902 599 ALA A N 1
ATOM 1339 C CA . ALA A 1 102 ? 40.74471 -14.52326 2.83410 1.000 32.83264 599 ALA A CA 1
ATOM 1340 C C . ALA A 1 102 ? 40.13227 -15.92315 2.77823 1.000 35.56822 599 ALA A C 1
ATOM 1341 O O . ALA A 1 102 ? 40.37366 -16.65887 1.82185 1.000 39.84020 599 ALA A O 1
ATOM 1348 N N . ASN A 1 103 ? 39.32946 -16.29336 3.76089 1.000 34.99049 600 ASN A N 1
ATOM 1349 C CA . ASN A 1 103 ? 38.64079 -17.57112 3.73154 1.000 40.14578 600 ASN A CA 1
ATOM 1350 C C . ASN A 1 103 ? 37.67726 -17.69736 2.55514 1.000 29.63348 600 ASN A C 1
ATOM 1351 O O . ASN A 1 103 ? 37.28177 -18.81545 2.22534 1.000 31.52313 600 ASN A O 1
ATOM 1362 N N . SER A 1 104 ? 37.22524 -16.58606 1.95868 1.000 23.88226 601 SER A N 1
ATOM 1363 C CA . SER A 1 104 ? 36.22127 -16.64358 0.91525 1.000 20.96443 601 SER A CA 1
ATOM 1364 C C . SER A 1 104 ? 36.95883 -16.91992 -0.36915 1.000 21.10818 601 SER A C 1
ATOM 1365 O O . SER A 1 104 ? 37.32200 -15.99404 -1.08544 1.000 22.12275 601 SER A O 1
ATOM 1373 N N . VAL A 1 105 ? 37.13342 -18.21506 -0.66265 1.000 20.69885 602 VAL A N 1
ATOM 1374 C CA . VAL A 1 105 ? 37.97536 -18.63075 -1.75769 1.000 17.92280 602 VAL A CA 1
ATOM 1375 C C . VAL A 1 105 ? 37.35467 -18.31838 -3.09808 1.000 17.46329 602 VAL A C 1
ATOM 1376 O O . VAL A 1 105 ? 38.08075 -18.38332 -4.10319 1.000 16.98617 602 VAL A O 1
ATOM 1389 N N . PHE A 1 106 ? 36.01671 -18.04645 -3.16365 1.000 12.90232 603 PHE A N 1
ATOM 1390 C CA . PHE A 1 106 ? 35.37914 -17.85076 -4.45253 1.000 14.12512 603 PHE A CA 1
ATOM 1391 C C . PHE A 1 106 ? 35.25832 -16.38769 -4.85672 1.000 19.46683 603 PHE A C 1
ATOM 1392 O O . PHE A 1 106 ? 34.71020 -16.07460 -5.93564 1.000 14.19163 603 PHE A O 1
ATOM 1409 N N . THR A 1 107 ? 35.77792 -15.48530 -4.04578 1.000 16.31521 604 THR A N 1
ATOM 1410 C CA . THR A 1 107 ? 35.84428 -14.08943 -4.47498 1.000 13.81147 604 THR A CA 1
ATOM 1411 C C . THR A 1 107 ? 36.71561 -13.94213 -5.69440 1.000 16.40785 604 THR A C 1
ATOM 1412 O O . THR A 1 107 ? 37.50846 -14.82929 -6.03470 1.000 14.70645 604 THR A O 1
ATOM 1423 N N . THR A 1 108 ? 36.50769 -12.82398 -6.41835 1.000 17.33217 605 THR A N 1
ATOM 1424 C CA . THR A 1 108 ? 37.25858 -12.55778 -7.62378 1.000 8.71892 605 THR A CA 1
ATOM 1425 C C . THR A 1 108 ? 38.50235 -11.75626 -7.27515 1.000 12.38684 605 THR A C 1
ATOM 1426 O O . THR A 1 108 ? 38.42370 -10.73086 -6.58345 1.000 14.86881 605 THR A O 1
ATOM 1437 N N . LYS A 1 109 ? 39.64762 -12.22786 -7.72617 1.000 11.58860 606 LYS A N 1
ATOM 1438 C CA . LYS A 1 109 ? 40.93721 -11.56722 -7.50538 1.000 13.21681 606 LYS A CA 1
ATOM 1439 C C . LYS A 1 109 ? 41.20621 -10.73627 -8.75641 1.000 15.74958 606 LYS A C 1
ATOM 1440 O O . LYS A 1 109 ? 41.38976 -11.28554 -9.83367 1.000 17.47096 606 LYS A O 1
ATOM 1459 N N . TRP A 1 110 ? 41.22932 -9.42636 -8.61042 1.000 11.89665 607 TRP A N 1
ATOM 1460 C CA . TRP A 1 110 ? 41.44621 -8.49257 -9.71049 1.000 13.16557 607 TRP A CA 1
ATOM 1461 C C . TRP A 1 110 ? 42.87941 -8.00177 -9.68245 1.000 12.50043 607 TRP A C 1
ATOM 1462 O O . TRP A 1 110 ? 43.34340 -7.46752 -8.66347 1.000 17.90190 607 TRP A O 1
ATOM 1483 N N . ILE A 1 111 ? 43.57509 -8.20690 -10.77051 1.000 9.86102 608 ILE A N 1
ATOM 1484 C CA . ILE A 1 111 ? 44.93423 -7.78684 -10.99592 1.000 13.28200 608 ILE A CA 1
ATOM 1485 C C . ILE A 1 111 ? 44.90335 -6.48403 -11.80865 1.000 19.59806 608 ILE A C 1
ATOM 1486 O O . ILE A 1 111 ? 44.11797 -6.34162 -12.76258 1.000 15.50837 608 ILE A O 1
ATOM 1502 N N . TRP A 1 112 ? 45.73629 -5.52995 -11.41350 1.000 16.09681 609 TRP A N 1
ATOM 1503 C CA . TRP A 1 112 ? 45.89285 -4.23412 -12.06993 1.000 17.21229 609 TRP A CA 1
ATOM 1504 C C . TRP A 1 112 ? 47.24378 -4.22407 -12.76933 1.000 16.52265 609 TRP A C 1
ATOM 1505 O O . TRP A 1 112 ? 48.25715 -4.56743 -12.15651 1.000 16.05128 609 TRP A O 1
ATOM 1526 N N . TYR A 1 113 ? 47.25646 -3.80819 -14.03843 1.000 18.03123 610 TYR A N 1
ATOM 1527 C CA . TYR A 1 113 ? 48.45417 -3.81475 -14.87211 1.000 17.17843 610 TYR A CA 1
ATOM 1528 C C . TYR A 1 113 ? 48.60229 -2.45261 -15.55222 1.000 14.21033 610 TYR A C 1
ATOM 1529 O O . TYR A 1 113 ? 47.61677 -1.77688 -15.83816 1.000 19.64917 610 TYR A O 1
ATOM 1547 N N . TRP A 1 114 ? 49.83408 -2.09876 -15.84671 1.000 20.77937 611 TRP A N 1
ATOM 1548 C CA . TRP A 1 114 ? 50.17319 -0.96535 -16.70455 1.000 26.90722 611 TRP A CA 1
ATOM 1549 C C . TRP A 1 114 ? 51.04330 -1.44469 -17.85685 1.000 29.52150 611 TRP A C 1
ATOM 1550 O O . TRP A 1 114 ? 51.88467 -2.34091 -17.67605 1.000 29.73039 611 TRP A O 1
ATOM 1571 N N . LYS A 1 115 ? 50.88704 -0.79902 -19.02421 1.000 33.9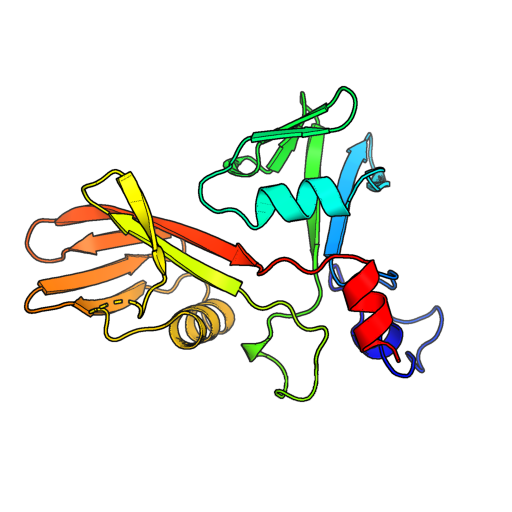3944 612 LYS A N 1
ATOM 1572 C CA . LYS A 1 115 ? 51.62386 -1.18789 -20.22836 1.000 31.46603 612 LYS A CA 1
ATOM 1573 C C . LYS A 1 115 ? 52.89568 -0.37723 -20.41184 1.000 32.63073 612 LYS A C 1
ATOM 1574 O O . LYS A 1 115 ? 52.84638 0.85495 -20.47705 1.000 35.64032 612 LYS A O 1
ATOM 1593 N N . ASN A 1 116 ? 54.02048 -1.06893 -20.53171 1.000 33.16538 613 ASN A N 1
ATOM 1594 C CA . ASN A 1 116 ? 55.31534 -0.43978 -20.42152 1.000 43.50627 613 ASN A CA 1
ATOM 1595 C C . ASN A 1 116 ? 55.80834 0.06983 -21.77839 1.000 49.30006 613 ASN A C 1
ATOM 1596 O O . ASN A 1 116 ? 55.09811 0.02107 -22.79003 1.000 39.75015 613 ASN A O 1
ATOM 1607 N N . GLU A 1 117 ? 57.04837 0.59551 -21.77167 1.000 53.27659 614 GLU A N 1
ATOM 1608 C CA . GLU A 1 117 ? 57.69283 1.02905 -23.00582 1.000 61.83813 614 GLU A CA 1
ATOM 1609 C C . GLU A 1 117 ? 57.69129 -0.10268 -24.02400 1.000 59.97605 614 GLU A C 1
ATOM 1610 O O . GLU A 1 117 ? 57.17042 0.04501 -25.14232 1.000 63.86835 614 GLU A O 1
ATOM 1614 N N . SER A 1 118 ? 58.21460 -1.27862 -23.62167 1.000 52.83479 615 SER A N 1
ATOM 1615 C CA . SER A 1 118 ? 58.35296 -2.43520 -24.54273 1.000 50.71837 615 SER A CA 1
ATOM 1616 C C . SER A 1 118 ? 57.01644 -3.08535 -24.91887 1.000 44.96275 615 SER A C 1
ATOM 1617 O O . SER A 1 118 ? 57.07365 -4.19151 -25.42662 1.000 45.59800 615 SER A O 1
ATOM 1625 N N . GLY A 1 119 ? 55.87185 -2.44616 -24.68153 1.000 46.16614 616 GLY A N 1
ATOM 1626 C CA . GLY A 1 119 ? 54.59144 -2.89115 -25.17871 1.000 43.89565 616 GLY A CA 1
ATOM 1627 C C . GLY A 1 119 ? 53.83246 -3.88730 -24.30191 1.000 50.24518 616 GLY A C 1
ATOM 1628 O O . GLY A 1 119 ? 52.66940 -4.20378 -24.61033 1.000 51.86464 616 GLY A O 1
ATOM 1632 N N . THR A 1 120 ? 54.42215 -4.38207 -23.21648 1.000 48.57359 617 THR A N 1
ATOM 1633 C CA . THR A 1 120 ? 53.83032 -5.47636 -22.45380 1.000 42.17810 617 THR A CA 1
ATOM 1634 C C . THR A 1 120 ? 53.16496 -4.99064 -21.15533 1.000 44.57282 617 THR A C 1
ATOM 1635 O O . THR A 1 120 ? 53.34889 -3.85507 -20.70667 1.000 43.14153 617 THR A O 1
ATOM 1646 N N . TRP A 1 121 ? 52.38358 -5.88278 -20.53794 1.000 40.59694 618 TRP A N 1
ATOM 1647 C CA . TRP A 1 121 ? 51.59906 -5.55845 -19.35361 1.000 30.81987 618 TRP A CA 1
ATOM 1648 C C . TRP A 1 121 ? 52.32935 -6.01391 -18.10673 1.000 30.03827 618 TRP A C 1
ATOM 1649 O O . TRP A 1 121 ? 52.61512 -7.20260 -17.96098 1.000 35.68120 618 TRP A O 1
ATOM 1670 N N . ILE A 1 122 ? 52.61308 -5.07064 -17.20979 1.000 23.79243 619 ILE A N 1
ATOM 1671 C CA . ILE A 1 122 ? 53.31380 -5.30051 -15.95124 1.000 22.95683 619 ILE A CA 1
ATOM 1672 C C . ILE A 1 122 ? 52.32072 -5.11783 -14.81074 1.000 24.99926 619 ILE A C 1
ATOM 1673 O O . ILE A 1 122 ? 51.60851 -4.11448 -14.76705 1.000 23.98628 619 ILE A O 1
ATOM 1689 N N . GLN A 1 123 ? 52.27846 -6.07684 -13.88322 1.000 20.24911 620 GLN A N 1
ATOM 1690 C CA . GLN A 1 123 ? 51.44818 -5.94618 -12.69983 1.000 19.09518 620 GLN A CA 1
ATOM 1691 C C . GLN A 1 123 ? 52.00944 -4.87848 -11.78213 1.000 17.77680 620 GLN A C 1
ATOM 1692 O O . GLN A 1 123 ? 53.19662 -4.83303 -11.51164 1.000 19.06028 620 GLN A O 1
ATOM 1706 N N . TYR A 1 124 ? 51.14517 -4.04055 -11.25403 1.000 18.02336 621 TYR A N 1
ATOM 1707 C CA . TYR A 1 124 ? 51.61087 -3.07644 -10.25883 1.000 20.63135 621 TYR A CA 1
ATOM 1708 C C . TYR A 1 124 ? 52.23355 -3.82749 -9.10522 1.000 26.27214 621 TYR A C 1
ATOM 1709 O O . TYR A 1 124 ? 51.70499 -4.83794 -8.65763 1.000 20.99518 621 TYR A O 1
ATOM 1727 N N . GLY A 1 125 ? 53.37209 -3.34379 -8.63178 1.000 27.54404 622 GLY A N 1
ATOM 1728 C CA . GLY A 1 125 ? 54.09727 -3.99859 -7.57817 1.000 30.54188 622 GLY A CA 1
ATOM 1729 C C . GLY A 1 125 ? 55.21827 -4.89584 -8.04885 1.000 29.83461 622 GLY A C 1
ATOM 1730 O O . GLY A 1 125 ? 56.05779 -5.26694 -7.23183 1.000 37.20013 622 GLY A O 1
ATOM 1734 N N . GLU A 1 126 ? 55.26797 -5.24225 -9.33639 1.000 29.95089 623 GLU A N 1
ATOM 1735 C CA . GLU A 1 126 ? 56.28232 -6.17059 -9.81463 1.000 36.44474 623 GLU A CA 1
ATOM 1736 C C . GLU A 1 126 ? 57.46984 -5.46316 -10.46512 1.000 45.28300 623 GLU A C 1
ATOM 1737 O O . GLU A 1 126 ? 57.35278 -4.95520 -11.57664 1.000 56.03818 623 GLU A O 1
ATOM 1749 N N . ASN A 1 133 ? 60.15920 0.19346 -8.70493 1.000 39.11319 630 ASN A N 1
ATOM 1750 C CA . ASN A 1 133 ? 58.94100 -0.59057 -8.58240 1.000 43.29057 630 ASN A CA 1
ATOM 1751 C C . ASN A 1 133 ? 57.83477 0.18429 -7.86375 1.000 43.34856 630 ASN A C 1
ATOM 1752 O O . ASN A 1 133 ? 58.06594 0.83020 -6.83375 1.000 41.90678 630 ASN A O 1
ATOM 1762 N N . SER A 1 134 ? 56.62784 0.10901 -8.41949 1.000 41.73419 631 SER A N 1
ATOM 1763 C CA . SER A 1 134 ? 55.49671 0.85089 -7.88536 1.000 32.84240 631 SER A CA 1
ATOM 1764 C C . SER A 1 134 ? 55.38845 0.63123 -6.39183 1.000 39.71193 631 SER A C 1
ATOM 1765 O O . SER A 1 134 ? 55.64162 -0.46350 -5.90111 1.000 44.04432 631 SER A O 1
ATOM 1773 N N . ASN A 1 135 ? 55.02127 1.68597 -5.66482 1.000 36.18203 632 ASN A N 1
ATOM 1774 C CA . ASN A 1 135 ? 54.68451 1.56022 -4.25454 1.000 41.90189 632 ASN A CA 1
ATOM 1775 C C . ASN A 1 135 ? 53.17376 1.31202 -4.03158 1.000 42.47331 632 ASN A C 1
ATOM 1776 O O . ASN A 1 135 ? 52.64731 1.58551 -2.94219 1.000 41.61775 632 ASN A O 1
ATOM 1787 N N . VAL A 1 136 ? 52.48479 0.77246 -5.03651 1.000 40.80794 633 VAL A N 1
ATOM 1788 C CA . VAL A 1 136 ? 51.12078 0.27663 -4.92002 1.000 27.53424 633 VAL A CA 1
ATOM 1789 C C . VAL A 1 136 ? 51.04479 -1.09590 -5.57707 1.000 24.35479 633 VAL A C 1
ATOM 1790 O O . VAL A 1 136 ? 51.76414 -1.38765 -6.53662 1.000 24.25602 633 VAL A O 1
ATOM 1803 N N . ASP A 1 137 ? 50.17385 -1.95396 -5.05025 1.000 25.96088 634 ASP A N 1
ATOM 1804 C CA . ASP A 1 137 ? 49.98447 -3.28793 -5.59541 1.000 24.30909 634 ASP A CA 1
ATOM 1805 C C . ASP A 1 137 ? 48.52011 -3.49480 -5.94921 1.000 18.16174 634 ASP A C 1
ATOM 1806 O O . ASP A 1 137 ? 47.69370 -2.61456 -5.78956 1.000 17.52673 634 ASP A O 1
ATOM 1815 N N . SER A 1 138 ? 48.21243 -4.67190 -6.51928 1.000 19.01153 635 SER A N 1
ATOM 1816 C CA . SER A 1 138 ? 46.85213 -4.86845 -7.01813 1.000 19.60732 635 SER A CA 1
ATOM 1817 C C . SER A 1 138 ? 45.84180 -4.75829 -5.88820 1.000 17.92526 635 SER A C 1
ATOM 1818 O O . SER A 1 138 ? 44.77381 -4.17944 -6.05571 1.000 18.72763 635 SER A O 1
ATOM 1826 N N . SER A 1 139 ? 46.15984 -5.28649 -4.70334 1.000 18.55300 636 SER A N 1
ATOM 1827 C CA . SER A 1 139 ? 45.17970 -5.15895 -3.60701 1.000 21.77333 636 SER A CA 1
ATOM 1828 C C . SER A 1 139 ? 44.94348 -3.69907 -3.21486 1.000 16.28446 636 SER A C 1
ATOM 1829 O O . SER A 1 139 ? 43.80209 -3.28079 -2.96873 1.000 23.53527 636 SER A O 1
ATOM 1837 N N . TYR A 1 140 ? 46.01434 -2.92318 -3.07856 1.000 27.54144 637 TYR A N 1
ATOM 1838 C CA . TYR A 1 140 ? 45.89006 -1.48908 -2.80527 1.000 19.39696 637 TYR A CA 1
ATOM 1839 C C . TYR A 1 140 ? 44.91949 -0.83018 -3.77324 1.000 22.32812 637 TYR A C 1
ATOM 1840 O O . TYR A 1 140 ? 43.92137 -0.22328 -3.37941 1.000 22.72383 637 TYR A O 1
ATOM 1858 N N . LEU A 1 141 ? 45.25215 -0.89650 -5.07382 1.000 22.98869 638 LEU A N 1
ATOM 1859 C CA . LEU A 1 141 ? 44.46307 -0.21035 -6.07084 1.000 17.79476 638 LEU A CA 1
ATOM 1860 C C . LEU A 1 141 ? 43.05999 -0.71315 -6.04130 1.000 18.83451 638 LEU A C 1
ATOM 1861 O O . LEU A 1 141 ? 42.12480 0.06967 -6.16358 1.000 21.90875 638 LEU A O 1
ATOM 1877 N N . GLU A 1 142 ? 42.88269 -2.03259 -5.93945 1.000 21.65466 639 GLU A N 1
ATOM 1878 C CA . GLU A 1 142 ? 41.52029 -2.58678 -5.97684 1.000 18.26784 639 GLU A CA 1
ATOM 1879 C C . GLU A 1 142 ? 40.70857 -2.07217 -4.80791 1.000 14.21158 639 GLU A C 1
ATOM 1880 O O . GLU A 1 142 ? 39.53519 -1.76474 -4.95568 1.000 25.29504 639 GLU A O 1
ATOM 1892 N N . SER A 1 143 ? 41.31909 -2.02295 -3.62866 1.000 20.82134 640 SER A N 1
ATOM 1893 C CA . SER A 1 143 ? 40.63221 -1.53826 -2.43496 1.000 27.38116 640 SER A CA 1
ATOM 1894 C C . SER A 1 143 ? 40.18355 -0.09831 -2.60388 1.000 27.17503 640 SER A C 1
ATOM 1895 O O . SER A 1 143 ? 39.02100 0.23506 -2.33131 1.000 21.79565 640 SER A O 1
ATOM 1903 N N . LEU A 1 144 ? 41.10714 0.77181 -3.05411 1.000 28.65130 641 LEU A N 1
ATOM 1904 C CA . LEU A 1 144 ? 40.74008 2.16000 -3.32287 1.000 27.35706 641 LEU A CA 1
ATOM 1905 C C . LEU A 1 144 ? 39.65491 2.23689 -4.36668 1.000 29.80235 641 LEU A C 1
ATOM 1906 O O . LEU A 1 144 ? 38.71012 3.01585 -4.22422 1.000 30.98576 641 LEU A O 1
ATOM 1922 N N . TYR A 1 145 ? 39.78190 1.44197 -5.44052 1.000 27.01212 642 TYR A N 1
ATOM 1923 C CA . TYR A 1 145 ? 38.80828 1.46140 -6.51888 1.000 22.60243 642 TYR A CA 1
ATOM 1924 C C . TYR A 1 145 ? 37.43075 1.07328 -6.00360 1.000 32.31174 642 TYR A C 1
ATOM 1925 O O . TYR A 1 145 ? 36.41716 1.65916 -6.40799 1.000 32.08562 642 TYR A O 1
ATOM 1943 N N . GLN A 1 146 ? 37.37231 0.07326 -5.11363 1.000 29.43799 643 GLN A N 1
ATOM 1944 C CA . GLN A 1 146 ? 36.08660 -0.30837 -4.54438 1.000 32.18780 643 GLN A CA 1
ATOM 1945 C C . GLN A 1 146 ? 35.51904 0.81143 -3.67949 1.000 31.26414 643 GLN A C 1
ATOM 1946 O O . GLN A 1 146 ? 34.35932 1.17917 -3.82933 1.000 34.11594 643 GLN A O 1
ATOM 1960 N N . SER A 1 147 ? 36.34136 1.38595 -2.77985 1.000 34.86432 644 SER A N 1
ATOM 1961 C CA . SER A 1 147 ? 35.81521 2.44031 -1.91023 1.000 32.93380 644 SER A CA 1
ATOM 1962 C C . SER A 1 147 ? 35.67847 3.76970 -2.62941 1.000 25.20585 644 SER A C 1
ATOM 1963 O O . SER A 1 147 ? 34.92981 4.61401 -2.15577 1.000 32.77428 644 SER A O 1
ATOM 1971 N N . CYS A 1 148 ? 36.32806 3.96273 -3.78311 1.000 31.02350 645 CYS A N 1
ATOM 1972 C CA . CYS A 1 148 ? 36.07164 5.16482 -4.59010 1.000 39.68000 645 CYS A CA 1
ATOM 1973 C C . CYS A 1 148 ? 36.38072 4.97347 -6.07472 1.000 35.34222 645 CYS A C 1
ATOM 1974 O O . CYS A 1 148 ? 37.52457 5.17976 -6.50282 1.000 33.97271 645 CYS A O 1
ATOM 1982 N N . PRO A 1 149 ? 35.39782 4.61805 -6.89481 1.000 32.01488 646 PRO A N 1
ATOM 1983 C CA . PRO A 1 149 ? 35.70229 4.27499 -8.29162 1.000 29.04301 646 PRO A CA 1
ATOM 1984 C C . PRO A 1 149 ? 36.06613 5.44321 -9.16173 1.000 34.60248 646 PRO A C 1
ATOM 1985 O O . PRO A 1 149 ? 36.54737 5.23338 -10.28377 1.000 43.11761 646 PRO A O 1
ATOM 1996 N N . ARG A 1 150 ? 35.82781 6.68108 -8.72778 1.000 46.48308 647 ARG A N 1
ATOM 1997 C CA . ARG A 1 150 ? 36.22616 7.85734 -9.49633 1.000 43.41494 647 ARG A CA 1
ATOM 1998 C C . ARG A 1 150 ? 37.50670 8.47383 -8.93812 1.000 44.37093 647 ARG A C 1
ATOM 1999 O O . ARG A 1 150 ? 37.82696 9.62348 -9.24486 1.000 46.69893 647 ARG A O 1
ATOM 2003 N N . GLY A 1 151 ? 38.25653 7.71488 -8.13918 1.000 40.59051 648 GLY A N 1
ATOM 2004 C CA . GLY A 1 151 ? 39.43251 8.23756 -7.47924 1.000 33.77055 648 GLY A CA 1
ATOM 2005 C C . GLY A 1 151 ? 40.60938 8.44081 -8.41545 1.000 32.34638 648 GLY A C 1
ATOM 2006 O O . GLY A 1 151 ? 40.65226 8.01317 -9.56838 1.000 33.70215 648 GLY A O 1
ATOM 2010 N N . VAL A 1 152 ? 41.60524 9.12962 -7.89021 1.000 30.31830 649 VAL A N 1
ATOM 2011 C CA . VAL A 1 152 ? 42.88740 9.30834 -8.54934 1.000 28.62210 649 VAL A CA 1
ATOM 2012 C C . VAL A 1 152 ? 43.94738 8.95839 -7.52782 1.000 33.53423 649 VAL A C 1
ATOM 2013 O O . VAL A 1 152 ? 44.00378 9.57403 -6.45110 1.000 37.05711 649 VAL A O 1
ATOM 2026 N N . VAL A 1 153 ? 44.75865 7.96337 -7.84006 1.000 24.39953 650 VAL A N 1
ATOM 2027 C CA . VAL A 1 153 ? 45.69041 7.38454 -6.87520 1.000 23.52909 650 VAL A CA 1
ATOM 2028 C C . VAL A 1 153 ? 47.07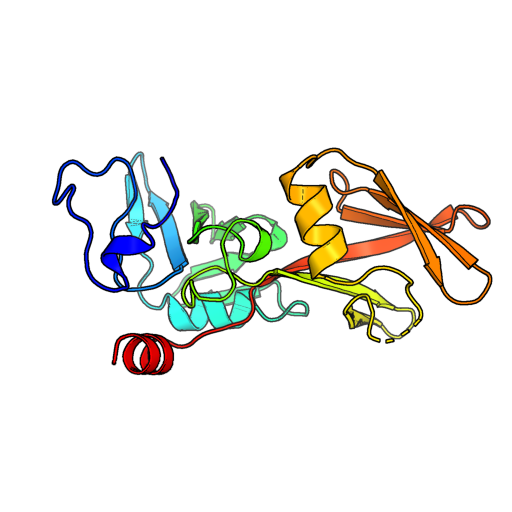332 7.92521 -7.19127 1.000 29.84141 650 VAL A C 1
ATOM 2029 O O . VAL A 1 153 ? 47.62338 7.60805 -8.26287 1.000 29.41212 650 VAL A O 1
ATOM 2042 N N . PRO A 1 154 ? 47.68932 8.70135 -6.31240 1.000 24.49963 651 PRO A N 1
ATOM 2043 C CA . PRO A 1 154 ? 49.08936 9.04112 -6.51987 1.000 23.50377 651 PRO A CA 1
ATOM 2044 C C . PRO A 1 154 ? 49.98381 7.89630 -6.12915 1.000 25.58774 651 PRO A C 1
ATOM 2045 O O . PRO A 1 154 ? 49.73780 7.20962 -5.14058 1.000 26.97397 651 PRO A O 1
ATOM 2056 N N . PHE A 1 155 ? 51.06825 7.72234 -6.87250 1.000 24.15044 652 PHE A N 1
ATOM 2057 C CA . PHE A 1 155 ? 52.05854 6.71909 -6.48595 1.000 26.21294 652 PHE A CA 1
ATOM 2058 C C . PHE A 1 155 ? 53.41077 7.09625 -7.05024 1.000 27.58712 652 PHE A C 1
ATOM 2059 O O . PHE A 1 155 ? 53.53236 8.02142 -7.85000 1.000 31.66485 652 PHE A O 1
ATOM 2076 N N . GLN A 1 156 ? 54.42215 6.33637 -6.66457 1.000 24.68347 653 GLN A N 1
ATOM 2077 C CA . GLN A 1 156 ? 55.79266 6.60303 -7.03561 1.000 30.36831 653 GLN A CA 1
ATOM 2078 C C . GLN A 1 156 ? 56.40104 5.32775 -7.57842 1.000 33.58709 653 GLN A C 1
ATOM 2079 O O . GLN A 1 156 ? 56.02165 4.21827 -7.18299 1.000 34.04052 653 GLN A O 1
ATOM 2093 N N . ALA A 1 157 ? 57.32469 5.48356 -8.51302 1.000 29.26797 654 ALA A N 1
ATOM 2094 C CA . ALA A 1 157 ? 58.10554 4.35801 -9.01805 1.000 38.69894 654 ALA A CA 1
ATOM 2095 C C . ALA A 1 157 ? 59.49585 4.86402 -9.37755 1.000 42.83754 654 ALA A C 1
ATOM 2096 O O . ALA A 1 157 ? 59.63623 5.77867 -10.19800 1.000 35.24569 654 ALA A O 1
ATOM 2103 N N . GLY A 1 158 ? 60.50836 4.24563 -8.78794 1.000 40.19337 655 GLY A N 1
ATOM 2104 C CA . GLY A 1 158 ? 61.81991 4.84067 -8.83511 1.000 45.73665 655 GLY A CA 1
ATOM 2105 C C . GLY A 1 158 ? 61.71216 6.22386 -8.24408 1.000 46.46366 655 GLY A C 1
ATOM 2106 O O . GLY A 1 158 ? 61.08223 6.41963 -7.19227 1.000 45.00434 655 GLY A O 1
ATOM 2110 N N . SER A 1 159 ? 62.30705 7.19531 -8.93418 1.000 44.08151 656 SER A N 1
ATOM 2111 C CA . SER A 1 159 ? 62.25113 8.58512 -8.52075 1.000 45.50360 656 SER A CA 1
ATOM 2112 C C . SER A 1 159 ? 61.15776 9.34738 -9.24865 1.000 45.99777 656 SER A C 1
ATOM 2113 O O . SER A 1 159 ? 61.11937 10.58051 -9.16420 1.000 48.47822 656 SER A O 1
ATOM 2121 N N . ARG A 1 160 ? 60.25915 8.64926 -9.94597 1.000 33.88890 657 ARG A N 1
ATOM 2122 C CA . ARG A 1 160 ? 59.21059 9.30954 -10.70969 1.000 36.27474 657 ARG A CA 1
ATOM 2123 C C . ARG A 1 160 ? 57.87580 9.21180 -9.98016 1.000 32.67538 657 ARG A C 1
ATOM 2124 O O . ARG A 1 160 ? 57.65394 8.29464 -9.19989 1.000 32.56508 657 ARG A O 1
ATOM 2145 N N . ASN A 1 161 ? 56.97532 10.14429 -10.27393 1.000 31.92699 658 ASN A N 1
ATOM 2146 C CA . ASN A 1 161 ? 55.70097 10.26128 -9.58739 1.000 30.40538 658 ASN A CA 1
ATOM 2147 C C . ASN A 1 161 ? 54.57313 10.25956 -10.60062 1.000 31.47393 658 ASN A C 1
ATOM 2148 O O . ASN A 1 161 ? 54.67449 10.86775 -11.67550 1.000 32.08772 658 ASN A O 1
ATOM 2159 N N . TYR A 1 162 ? 53.48519 9.58420 -10.23905 1.000 25.36497 659 TYR A N 1
ATOM 2160 C CA . TYR A 1 162 ? 52.39887 9.31706 -11.16569 1.000 22.56018 659 TYR A CA 1
ATOM 2161 C C . TYR A 1 162 ? 51.07467 9.51604 -10.47459 1.000 20.31702 659 TYR A C 1
ATOM 2162 O O . TYR A 1 162 ? 50.98867 9.52012 -9.25023 1.000 23.74518 659 TYR A O 1
ATOM 2180 N N . GLU A 1 163 ? 50.03823 9.65949 -11.28628 1.000 23.09303 660 GLU A N 1
ATOM 2181 C CA . GLU A 1 163 ? 48.64885 9.65898 -10.84723 1.000 25.63546 660 GLU A CA 1
ATOM 2182 C C . GLU A 1 163 ? 47.88640 8.65713 -11.70535 1.000 29.99282 660 GLU A C 1
ATOM 2183 O O . GLU A 1 163 ? 47.92544 8.74964 -12.93259 1.000 26.71622 660 GLU A O 1
ATOM 2195 N N . LEU A 1 164 ? 47.16012 7.73792 -11.06827 1.000 24.95628 661 LEU A N 1
ATOM 2196 C CA . LEU A 1 164 ? 46.33878 6.74843 -11.75920 1.000 25.19433 661 LEU A CA 1
ATOM 2197 C C . LEU A 1 164 ? 44.88708 7.17234 -11.66770 1.000 19.61903 661 LEU A C 1
ATOM 2198 O O . LEU A 1 164 ? 44.31912 7.22379 -10.58355 1.000 24.86924 661 LEU A O 1
ATOM 2214 N N . SER A 1 165 ? 44.29886 7.46488 -12.80274 1.000 20.77007 662 SER A N 1
ATOM 2215 C CA . SER A 1 165 ? 42.90732 7.83986 -12.91404 1.000 28.81734 662 SER A CA 1
ATOM 2216 C C . SER A 1 165 ? 42.05487 6.60278 -13.20086 1.000 24.91947 662 SER A C 1
ATOM 2217 O O . SER A 1 165 ? 42.14253 6.02093 -14.28437 1.000 30.34213 662 SER A O 1
ATOM 2225 N N . PHE A 1 166 ? 41.24287 6.20953 -12.21135 1.000 33.58650 663 PHE A N 1
ATOM 2226 C CA . PHE A 1 166 ? 40.35179 5.06484 -12.36513 1.000 30.90543 663 PHE A CA 1
ATOM 2227 C C . PHE A 1 166 ? 39.33715 5.32046 -13.46911 1.000 35.40828 663 PHE A C 1
ATOM 2228 O O . PHE A 1 166 ? 39.16079 4.50231 -14.36837 1.000 37.07901 663 PHE A O 1
ATOM 2245 N N . GLN A 1 167 ? 38.65474 6.46512 -13.41869 1.000 41.12580 664 GLN A N 1
ATOM 2246 C CA . GLN A 1 167 ? 37.58848 6.72612 -14.38303 1.000 46.48970 664 GLN A CA 1
ATOM 2247 C C . GLN A 1 167 ? 38.12803 6.82392 -15.79260 1.000 40.15232 664 GLN A C 1
ATOM 2248 O O . GLN A 1 167 ? 37.39135 6.54177 -16.73021 1.000 40.91913 664 GLN A O 1
ATOM 2262 N N . GLY A 1 168 ? 39.39949 7.17154 -15.95504 1.000 30.98910 665 GLY A N 1
ATOM 2263 C CA . GLY A 1 168 ? 40.02477 7.10215 -17.25537 1.000 36.09107 665 GLY A CA 1
ATOM 2264 C C . GLY A 1 168 ? 40.78661 5.81633 -17.48928 1.000 40.64819 665 GLY A C 1
ATOM 2265 O O . GLY A 1 168 ? 41.10396 5.46518 -18.63221 1.000 33.93201 665 GLY A O 1
ATOM 2269 N N . MET A 1 169 ? 41.10669 5.11331 -16.39944 1.000 35.73462 666 MET A N 1
ATOM 2270 C CA . MET A 1 169 ? 41.95623 3.92342 -16.44830 1.000 32.60687 666 MET A CA 1
ATOM 2271 C C . MET A 1 169 ? 43.23254 4.23677 -17.20784 1.000 27.52384 666 MET A C 1
ATOM 2272 O O . MET A 1 169 ? 43.61013 3.57616 -18.17049 1.000 27.82287 666 MET A O 1
ATOM 2286 N N . ILE A 1 170 ? 43.93658 5.23626 -16.70716 1.000 29.34140 667 ILE A N 1
ATOM 2287 C CA . ILE A 1 170 ? 45.24311 5.59279 -17.24436 1.000 26.74624 667 ILE A CA 1
ATOM 2288 C C . ILE A 1 170 ? 46.13128 6.00858 -16.08232 1.000 22.20917 667 ILE A C 1
ATOM 2289 O O . ILE A 1 170 ? 45.65389 6.35524 -15.00583 1.000 28.87833 667 ILE A O 1
ATOM 2305 N N . GLN A 1 171 ? 47.42671 5.94843 -16.28864 1.000 18.90668 668 GLN A N 1
ATOM 2306 C CA . GLN A 1 171 ? 48.38293 6.54061 -15.37480 1.000 23.72619 668 GLN A CA 1
ATOM 2307 C C . GLN A 1 171 ? 49.12836 7.64955 -16.10641 1.000 33.31911 668 GLN A C 1
ATOM 2308 O O . GLN A 1 171 ? 49.47658 7.49279 -17.28506 1.000 22.68524 668 GLN A O 1
ATOM 2322 N N . THR A 1 172 ? 49.36754 8.76509 -15.40670 1.000 33.90893 669 THR A N 1
ATOM 2323 C CA . THR A 1 172 ? 50.09924 9.91476 -15.94857 1.000 25.46143 669 THR A CA 1
ATOM 2324 C C . THR A 1 172 ? 51.29317 10.23195 -15.05858 1.000 32.13781 669 THR A C 1
ATOM 2325 O O . THR A 1 172 ? 51.14109 10.37458 -13.84475 1.000 30.14431 669 THR A O 1
ATOM 2336 N N . ASN A 1 173 ? 52.48446 10.30169 -15.63565 1.000 31.24559 670 ASN A N 1
ATOM 2337 C CA . ASN A 1 173 ? 53.62404 10.83873 -14.91246 1.000 30.82843 670 ASN A CA 1
ATOM 2338 C C . ASN A 1 173 ? 53.38279 12.33536 -14.71879 1.000 42.63853 670 ASN A C 1
ATOM 2339 O O . ASN A 1 173 ? 53.18727 13.06323 -15.69591 1.000 45.89102 670 ASN A O 1
ATOM 2350 N N . ILE A 1 174 ? 53.35559 12.79621 -13.46625 1.000 38.79336 671 ILE A N 1
ATOM 2351 C CA . ILE A 1 174 ? 52.94189 14.17241 -13.20460 1.000 40.18104 671 ILE A CA 1
ATOM 2352 C C . ILE A 1 174 ? 53.96018 15.18540 -13.73358 1.000 40.59084 671 ILE A C 1
ATOM 2353 O O . ILE A 1 174 ? 53.60308 16.32623 -14.04417 1.000 38.00800 671 ILE A O 1
ATOM 2369 N N . ALA A 1 175 ? 55.23000 14.80102 -13.83949 1.000 43.46459 672 ALA A N 1
ATOM 2370 C CA . ALA A 1 175 ? 56.23695 15.70855 -14.37932 1.000 46.01916 672 ALA A CA 1
ATOM 2371 C C . ALA A 1 175 ? 56.11349 15.83857 -15.89656 1.000 54.61285 672 ALA A C 1
ATOM 2372 O O . ALA A 1 175 ? 55.81918 16.92432 -16.40826 1.000 52.88648 672 ALA A O 1
ATOM 2379 N N . SER A 1 176 ? 56.32523 14.73110 -16.62924 1.000 54.94887 673 SER A N 1
ATOM 2380 C CA . SER A 1 176 ? 56.36394 14.75304 -18.08908 1.000 50.90891 673 SER A CA 1
ATOM 2381 C C . SER A 1 176 ? 54.98910 14.67075 -18.73049 1.000 51.90420 673 SER A C 1
ATOM 2382 O O . SER A 1 176 ? 54.86468 14.90267 -19.93817 1.000 53.61107 673 SER A O 1
ATOM 2390 N N . LYS A 1 177 ? 53.95721 14.37033 -17.96359 1.000 49.44062 674 LYS A N 1
ATOM 2391 C CA . LYS A 1 177 ? 52.59101 14.21747 -18.45387 1.000 48.11163 674 LYS A CA 1
ATOM 2392 C C . LYS A 1 177 ? 52.44768 13.08030 -19.46218 1.000 36.09605 674 LYS A C 1
ATOM 2393 O O . LYS A 1 177 ? 51.43287 12.99937 -20.15267 1.000 32.00229 674 LYS A O 1
ATOM 2412 N N . THR A 1 178 ? 53.44306 12.21056 -19.56216 1.000 37.07094 675 THR A N 1
ATOM 2413 C CA . THR A 1 178 ? 53.29633 10.99906 -20.35332 1.000 43.84864 675 THR A CA 1
ATOM 2414 C C . THR A 1 178 ? 52.19330 10.10659 -19.77383 1.000 44.88868 675 THR A C 1
ATOM 2415 O O . THR A 1 178 ? 52.06291 9.94515 -18.54818 1.000 38.95271 675 THR A O 1
ATOM 2426 N N . GLN A 1 179 ? 51.40684 9.50695 -20.66158 1.000 40.55548 676 GLN A N 1
ATOM 2427 C CA . GLN A 1 179 ? 50.29400 8.67091 -20.26098 1.000 34.87868 676 GLN A CA 1
ATOM 2428 C C . GLN A 1 179 ? 50.55968 7.22767 -20.66274 1.000 46.00079 676 GLN A C 1
ATOM 2429 O O . GLN A 1 179 ? 51.25240 6.95767 -21.65195 1.000 42.36940 676 GLN A O 1
ATOM 2443 N N . LYS A 1 180 ? 50.00792 6.29301 -19.86874 1.000 38.76644 677 LYS A N 1
ATOM 2444 C CA . LYS A 1 180 ? 50.09965 4.86234 -20.15434 1.000 35.05992 677 LYS A CA 1
ATOM 2445 C C . LYS A 1 180 ? 48.79241 4.19638 -19.74003 1.000 32.74215 677 LYS A C 1
ATOM 2446 O O . LYS A 1 180 ? 48.14671 4.59578 -18.76318 1.000 31.05193 677 LYS A O 1
ATOM 2465 N N . ASP A 1 181 ? 48.37237 3.20968 -20.50765 1.000 35.10261 678 ASP A N 1
ATOM 2466 C CA . ASP A 1 181 ? 47.09976 2.58487 -20.21692 1.000 37.93290 678 ASP A CA 1
ATOM 2467 C C . ASP A 1 181 ? 47.21516 1.73611 -18.95131 1.000 24.67991 678 ASP A C 1
ATOM 2468 O O . ASP A 1 181 ? 48.28709 1.24067 -18.59044 1.000 19.68397 678 ASP A O 1
ATOM 2477 N N . VAL A 1 182 ? 46.08695 1.58480 -18.28303 1.000 31.62234 679 VAL A N 1
ATOM 2478 C CA . VAL A 1 182 ? 45.94519 0.71656 -17.11856 1.000 26.83914 679 VAL A CA 1
ATOM 2479 C C . VAL A 1 182 ? 44.76667 -0.21239 -17.38078 1.000 27.54708 679 VAL A C 1
ATOM 2480 O O . VAL A 1 182 ? 43.76447 0.19292 -17.98466 1.000 22.41954 679 VAL A O 1
ATOM 2493 N N . ILE A 1 183 ? 44.89264 -1.47143 -16.95517 1.000 22.98771 680 ILE A N 1
ATOM 2494 C CA . ILE A 1 183 ? 43.84299 -2.44974 -17.18751 1.000 16.70303 680 ILE A CA 1
ATOM 2495 C C . ILE A 1 183 ? 43.67888 -3.29754 -15.93753 1.000 19.42211 680 ILE A C 1
ATOM 2496 O O . ILE A 1 183 ? 44.63426 -3.53229 -15.19296 1.000 18.14056 680 ILE A O 1
ATOM 2512 N N . ARG A 1 184 ? 42.43693 -3.69497 -15.69394 1.000 16.57000 681 ARG A N 1
ATOM 2513 C CA . ARG A 1 184 ? 42.00494 -4.42888 -14.52225 1.000 19.89059 681 ARG A CA 1
ATOM 2514 C C . ARG A 1 184 ? 41.33516 -5.70039 -14.98299 1.000 16.94551 681 ARG A C 1
ATOM 2515 O O . ARG A 1 184 ? 40.25767 -5.64121 -15.59356 1.000 23.45445 681 ARG A O 1
ATOM 2536 N N . ARG A 1 185 ? 41.96533 -6.84778 -14.71803 1.000 18.54959 682 ARG A N 1
ATOM 2537 C CA . ARG A 1 185 ? 41.38622 -8.13464 -15.11245 1.000 13.40623 682 ARG A CA 1
ATOM 2538 C C . ARG A 1 185 ? 41.47195 -9.19168 -14.00426 1.000 18.67243 682 ARG A C 1
ATOM 2539 O O . ARG A 1 185 ? 42.40104 -9.17404 -13.18894 1.000 12.91343 682 ARG A O 1
ATOM 2560 N N . PRO A 1 186 ? 40.54509 -10.13696 -13.96623 1.000 15.03854 683 PRO A N 1
ATOM 2561 C CA . PRO A 1 186 ? 40.58265 -11.17378 -12.93207 1.000 12.98137 683 PRO A CA 1
ATOM 2562 C C . PRO A 1 186 ? 41.68282 -12.17299 -13.18176 1.000 11.99353 683 PRO A C 1
ATOM 2563 O O . PRO A 1 186 ? 42.20691 -12.28366 -14.27490 1.000 22.67238 683 PRO A O 1
ATOM 2574 N N . THR A 1 187 ? 42.03476 -12.9222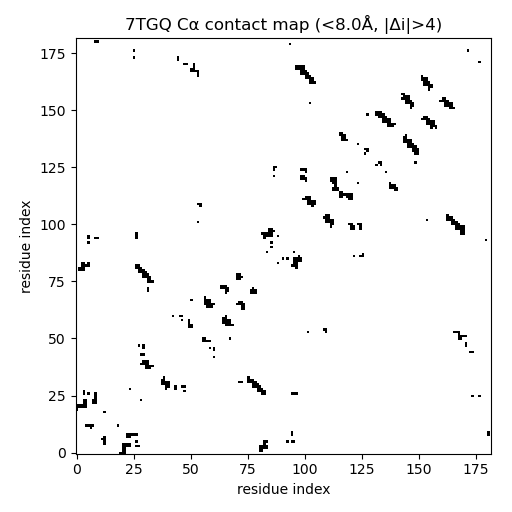3 -12.13603 1.000 14.92526 684 THR A N 1
ATOM 2575 C CA . THR A 1 187 ? 42.77898 -14.15398 -12.32701 1.000 11.09184 684 THR A CA 1
ATOM 2576 C C . THR A 1 187 ? 41.82496 -15.25361 -12.76571 1.000 12.46560 684 THR A C 1
ATOM 2577 O O . THR A 1 187 ? 40.67690 -15.30097 -12.33583 1.000 16.52563 684 THR A O 1
ATOM 2588 N N . PHE A 1 188 ? 42.31928 -16.14033 -13.62482 1.000 13.24940 685 PHE A N 1
ATOM 2589 C CA . PHE A 1 188 ? 41.52938 -17.17523 -14.23610 1.000 15.00157 685 PHE A CA 1
ATOM 2590 C C . PHE A 1 188 ? 41.40217 -18.36172 -13.28959 1.000 14.34255 685 PHE A C 1
ATOM 2591 O O . PHE A 1 188 ? 42.36917 -18.77054 -12.62781 1.000 12.18528 685 PHE A O 1
ATOM 2608 N N . VAL A 1 189 ? 40.20458 -18.93168 -13.23746 1.000 16.00184 686 VAL A N 1
ATOM 2609 C CA . VAL A 1 189 ? 39.99115 -20.21779 -12.60095 1.000 14.12678 686 VAL A CA 1
ATOM 2610 C C . VAL A 1 189 ? 39.17510 -21.09121 -13.53167 1.000 14.90899 686 VAL A C 1
ATOM 2611 O O . VAL A 1 189 ? 38.05949 -20.71681 -13.90753 1.000 17.64872 686 VAL A O 1
ATOM 2624 N N . PRO A 1 190 ? 39.66348 -22.27053 -13.91181 1.000 11.54483 687 PRO A N 1
ATOM 2625 C CA . PRO A 1 190 ? 38.85975 -23.16818 -14.72432 1.000 16.65531 687 PRO A CA 1
ATOM 2626 C C . PRO A 1 190 ? 37.85036 -23.88576 -13.86855 1.000 16.80637 687 PRO A C 1
ATOM 2627 O O . PRO A 1 190 ? 37.99517 -24.02388 -12.64808 1.000 12.40629 687 PRO A O 1
ATOM 2638 N N . GLN A 1 191 ? 36.80306 -24.35481 -14.53463 1.000 15.72208 688 GLN A N 1
ATOM 2639 C CA . GLN A 1 191 ? 35.72401 -25.03991 -13.81954 1.000 15.73735 688 GLN A CA 1
ATOM 2640 C C . GLN A 1 191 ? 36.24153 -26.23510 -13.03065 1.000 10.87472 688 GLN A C 1
ATOM 2641 O O . GLN A 1 191 ? 35.74986 -26.52231 -11.94137 1.000 13.33189 688 GLN A O 1
ATOM 2655 N N . TRP A 1 192 ? 37.23808 -26.95628 -13.55872 1.000 12.78167 689 TRP A N 1
ATOM 2656 C CA . TRP A 1 192 ? 37.72278 -28.11568 -12.79609 1.000 13.30714 689 TRP A CA 1
ATOM 2657 C C . TRP A 1 192 ? 38.33004 -27.70251 -11.48050 1.000 11.06468 689 TRP A C 1
ATOM 2658 O O . TRP A 1 192 ? 38.20117 -28.41827 -10.46763 1.000 14.50884 689 TRP A O 1
ATOM 2679 N N . TYR A 1 193 ? 38.93594 -26.52230 -11.43342 1.000 13.51256 690 TYR A N 1
ATOM 2680 C CA . TYR A 1 193 ? 39.51407 -26.05269 -10.19730 1.000 10.71224 690 TYR A CA 1
ATOM 2681 C C . TYR A 1 193 ? 38.46817 -25.46074 -9.27273 1.000 10.48204 690 TYR A C 1
ATOM 2682 O O . TYR A 1 193 ? 38.59338 -25.56662 -8.05505 1.000 14.96542 690 TYR A O 1
ATOM 2700 N N . VAL A 1 194 ? 37.43394 -24.84001 -9.80981 1.000 14.07621 691 VAL A N 1
ATOM 2701 C CA . VAL A 1 194 ? 36.28211 -24.46638 -8.99068 1.000 14.68674 691 VAL A CA 1
ATOM 2702 C C . VAL A 1 194 ? 35.73489 -25.69276 -8.29410 1.000 14.37043 691 VAL A C 1
ATOM 2703 O O . VAL A 1 194 ? 35.40347 -25.63110 -7.11492 1.000 14.02373 691 VAL A O 1
ATOM 2716 N N . GLN A 1 195 ? 35.62182 -26.83116 -9.02467 1.000 14.86380 692 GLN A N 1
ATOM 2717 C CA . GLN A 1 195 ? 35.15734 -28.07942 -8.39965 1.000 13.91860 692 GLN A CA 1
ATOM 2718 C C . GLN A 1 195 ? 36.13421 -28.55664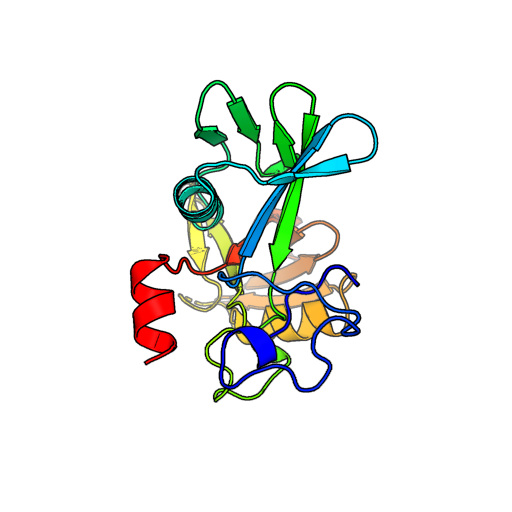 -7.31386 1.000 13.39844 692 GLN A C 1
ATOM 2719 O O . GLN A 1 195 ? 35.71287 -29.06122 -6.25959 1.000 12.61682 692 GLN A O 1
ATOM 2733 N N . GLN A 1 196 ? 37.43988 -28.45322 -7.55984 1.000 11.33792 693 GLN A N 1
ATOM 2734 C CA . GLN A 1 196 ? 38.36725 -28.77616 -6.48298 1.000 14.38789 693 GLN A CA 1
ATOM 2735 C C . GLN A 1 196 ? 38.10405 -27.88657 -5.26429 1.000 14.66985 693 GLN A C 1
ATOM 2736 O O . GLN A 1 196 ? 38.21771 -28.33525 -4.14030 1.000 12.57965 693 GLN A O 1
ATOM 2750 N N . MET A 1 197 ? 37.90722 -26.58614 -5.46265 1.000 9.50657 694 MET A N 1
ATOM 2751 C CA . MET A 1 197 ? 37.68379 -25.71618 -4.31450 1.000 13.22448 694 MET A CA 1
ATOM 2752 C C . MET A 1 197 ? 36.41783 -26.09719 -3.57196 1.000 15.65389 694 MET A C 1
ATOM 2753 O O . MET A 1 197 ? 36.35284 -25.90225 -2.35393 1.000 16.80860 694 MET A O 1
ATOM 2767 N N . LYS A 1 198 ? 35.40339 -26.62541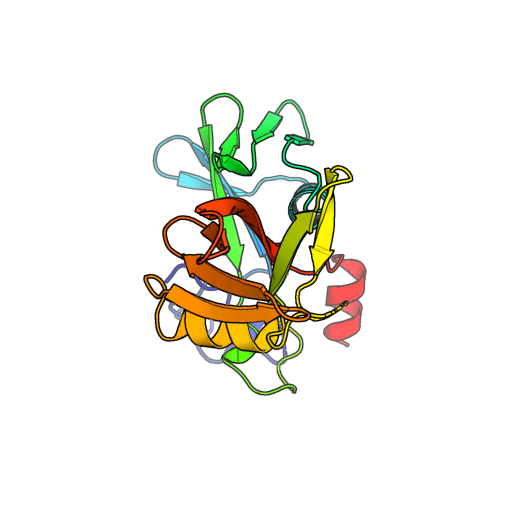 -4.27701 1.000 13.08832 695 LYS A N 1
ATOM 2768 C CA . LYS A 1 198 ? 34.16838 -26.99485 -3.61139 1.000 12.49217 695 LYS A CA 1
ATOM 2769 C C . LYS A 1 198 ? 34.31784 -28.25912 -2.78651 1.000 20.86529 695 LYS A C 1
ATOM 2770 O O . LYS A 1 198 ? 33.51125 -28.48851 -1.89039 1.000 24.37955 695 LYS A O 1
ATOM 2789 N N . ARG A 1 199 ? 35.29634 -29.10796 -3.08299 1.000 21.75097 696 ARG A N 1
ATOM 2790 C CA . ARG A 1 199 ? 35.69414 -30.17832 -2.15644 1.000 24.47300 696 ARG A CA 1
ATOM 2791 C C . ARG A 1 199 ? 36.33821 -29.47372 -0.94188 1.000 25.47823 696 ARG A C 1
ATOM 2792 O O . ARG A 1 199 ? 36.71735 -30.14203 0.00074 1.000 36.55922 696 ARG A O 1
#

Nearest PDB structures (foldseek):
  7tgq-assembly1_A  TM=1.006E+00  e=1.209E-39  Homo sapiens
  7sz3-assembly1_B  TM=5.021E-01  e=1.597E-20  Mus musculus
  7sz2-assembly1_B  TM=4.929E-01  e=3.606E-20  Mus musculus
  7sz3-assembly1_A  TM=4.916E-01  e=4.823E-20  Mus musculus
  2dk6-assembly1_A  TM=7.465E-01  e=3.766E-06  Homo sapiens